Protein AF-Q9ZB89-F1 (afdb_monomer)

Nearest PDB structures (foldseek):
  6gjc-assembly1_C  TM=9.730E-01  e=2.471E-27  Mycobacterium tuberculosis
  4v8l-assembly1_C  TM=8.847E-01  e=3.514E-22  Mycolicibacterium smegmatis
  4v8v-assembly1_A  TM=8.847E-01  e=3.514E-22  Mycobacterium tuberculosis
  8psl-assembly1_G  TM=7.869E-01  e=3.008E-07  Saccharomyces cerevisiae
  8psp-assembly1_G  TM=7.699E-01  e=6.892E-07  Saccharomyces cerevisiae

Radius of gyration: 19.49 Å; Cα contacts (8 Å, |Δi|>4): 266; chains: 1; bounding box: 45×29×61 Å

Sequence (192 aa):
MLAVEALKAGGARDVELFALAQLIGAAGTLVARRREFPSWAIAPMVSVTNADPERIGRLLDEFAQDVRTVLPPVLSIRNGRRAVVITGTPEQLSRFELYCRQISEKEEADRKNKVRGGDVFSPVFEPVQVEVGFHTPRLSDGIDIVAGWAEKAGLDVALARELADAILIRKVDWVDEITRVHRAGARWIRRA

InterPro domains:
  IPR050830 Fungal fatty acid synthase [PTHR10982] (41-186)
  IPR055118 Fatty acid synthase-like, central AT domain [PF22690] (44-127)

Mean predicted aligned error: 5.03 Å

Structure (mmCIF, N/CA/C/O backbone):
data_AF-Q9ZB89-F1
#
_entry.id   AF-Q9ZB89-F1
#
loop_
_atom_site.group_PDB
_atom_site.id
_atom_site.type_symbol
_atom_site.label_atom_id
_atom_site.label_alt_id
_atom_site.label_comp_id
_atom_site.label_asym_id
_atom_site.label_entity_id
_atom_site.label_seq_id
_atom_site.pdbx_PDB_ins_code
_atom_site.Cartn_x
_atom_site.Cartn_y
_atom_site.Cartn_z
_atom_site.occupancy
_atom_site.B_iso_or_equiv
_atom_site.auth_seq_id
_atom_site.auth_comp_id
_atom_site.auth_asym_id
_atom_site.auth_atom_id
_atom_site.pdbx_PDB_model_num
ATOM 1 N N . MET A 1 1 ? -12.163 1.587 2.365 1.00 71.94 1 MET A N 1
ATOM 2 C CA . MET A 1 1 ? -12.870 0.608 3.221 1.00 71.94 1 MET A CA 1
ATOM 3 C C . MET A 1 1 ? -13.503 1.239 4.455 1.00 71.94 1 MET A C 1
ATOM 5 O O . MET A 1 1 ? -14.718 1.193 4.528 1.00 71.94 1 MET A O 1
ATOM 9 N N . LEU A 1 2 ? -12.756 1.907 5.344 1.00 82.94 2 LEU A N 1
ATOM 10 C CA . LEU A 1 2 ? -13.320 2.634 6.504 1.00 82.94 2 LEU A CA 1
ATOM 11 C C . LEU A 1 2 ? -14.494 3.566 6.148 1.00 82.94 2 LEU A C 1
ATOM 13 O O . LEU A 1 2 ? -15.571 3.446 6.714 1.00 82.94 2 LEU A O 1
ATOM 17 N N . ALA A 1 3 ? -14.318 4.439 5.151 1.00 82.00 3 ALA A N 1
ATOM 18 C CA . ALA A 1 3 ? -15.376 5.359 4.717 1.00 82.00 3 ALA A CA 1
ATOM 19 C C . ALA A 1 3 ? -16.619 4.648 4.145 1.00 82.00 3 ALA A C 1
ATOM 21 O O . ALA A 1 3 ? -17.731 5.152 4.265 1.00 82.00 3 ALA A O 1
ATOM 22 N N . VAL A 1 4 ? -16.441 3.469 3.534 1.00 84.25 4 VAL A N 1
ATOM 23 C CA . VAL A 1 4 ? -17.565 2.659 3.038 1.00 84.25 4 VAL A CA 1
ATOM 24 C C . VAL A 1 4 ? -18.351 2.091 4.215 1.00 84.25 4 VAL A C 1
ATOM 26 O O . VAL A 1 4 ? -19.576 2.102 4.179 1.00 84.25 4 VAL A O 1
ATOM 29 N N . GLU A 1 5 ? -17.657 1.636 5.257 1.00 86.56 5 GLU A N 1
ATOM 30 C CA . GLU A 1 5 ? -18.291 1.118 6.468 1.00 86.56 5 GLU A CA 1
ATOM 31 C C . GLU A 1 5 ? -19.033 2.218 7.235 1.00 86.56 5 GLU A C 1
ATOM 33 O O . GLU A 1 5 ? -20.188 2.028 7.606 1.00 86.56 5 GLU A O 1
ATOM 38 N N . ALA A 1 6 ? -18.430 3.404 7.361 1.00 87.56 6 ALA A N 1
ATOM 39 C CA . ALA A 1 6 ? -19.073 4.576 7.960 1.00 87.56 6 ALA A CA 1
ATOM 40 C C . ALA A 1 6 ? -20.362 4.961 7.219 1.00 87.56 6 ALA A C 1
ATOM 42 O O . ALA A 1 6 ? -21.418 5.142 7.828 1.00 87.56 6 ALA A O 1
ATOM 43 N N . LEU A 1 7 ? -20.301 5.007 5.881 1.00 88.81 7 LEU A N 1
ATOM 44 C CA . LEU A 1 7 ? -21.459 5.327 5.051 1.00 88.81 7 LEU A CA 1
ATOM 45 C C . LEU A 1 7 ? -22.566 4.269 5.173 1.00 88.81 7 LEU A C 1
ATOM 47 O O . LEU A 1 7 ? -23.735 4.628 5.290 1.00 88.81 7 LEU A O 1
ATOM 51 N N . LYS A 1 8 ? -22.216 2.975 5.174 1.00 89.06 8 LYS A N 1
ATOM 52 C CA . LYS A 1 8 ? -23.178 1.875 5.371 1.00 89.06 8 LYS A CA 1
ATOM 53 C C . LYS A 1 8 ? -23.836 1.922 6.747 1.00 89.06 8 LYS A C 1
ATOM 55 O O . LYS A 1 8 ? -25.027 1.650 6.852 1.00 89.06 8 LYS A O 1
ATOM 60 N N . ALA A 1 9 ? -23.076 2.282 7.778 1.00 89.75 9 ALA A N 1
ATOM 61 C CA . ALA A 1 9 ? -23.575 2.438 9.139 1.00 89.75 9 ALA A CA 1
ATOM 62 C C . ALA A 1 9 ? -24.423 3.710 9.334 1.00 89.75 9 ALA A C 1
ATOM 64 O O . ALA A 1 9 ? -24.971 3.910 10.417 1.00 89.75 9 ALA A O 1
ATOM 65 N N . GLY A 1 10 ? -24.525 4.584 8.325 1.00 89.44 10 GLY A N 1
ATOM 66 C CA . GLY A 1 10 ? -25.325 5.807 8.397 1.00 89.44 10 GLY A CA 1
ATOM 67 C C . GLY A 1 10 ? -24.871 6.770 9.498 1.00 89.44 10 GLY A C 1
ATOM 68 O O . GLY A 1 10 ? -25.705 7.452 10.086 1.00 89.44 10 GLY A O 1
ATOM 69 N N . GLY A 1 11 ? -23.573 6.788 9.820 1.00 87.38 11 GLY A N 1
ATOM 70 C CA . GLY A 1 11 ? -23.003 7.633 10.873 1.00 87.38 11 GLY A CA 1
ATOM 71 C C . GLY A 1 11 ? -23.064 7.052 12.293 1.00 87.38 11 GLY A C 1
ATOM 72 O O . GLY A 1 11 ? -22.422 7.568 13.205 1.00 87.38 11 GLY A O 1
ATOM 73 N N . ALA A 1 12 ? -23.789 5.948 12.511 1.00 92.12 12 ALA A N 1
ATOM 74 C CA . ALA A 1 12 ? -23.997 5.387 13.851 1.00 92.12 12 ALA A CA 1
ATOM 75 C C . ALA A 1 12 ? -22.716 4.829 14.504 1.00 92.12 12 ALA A C 1
ATOM 77 O O . ALA A 1 12 ? -22.664 4.675 15.723 1.00 92.12 12 ALA A O 1
ATOM 78 N N . ARG A 1 13 ? -21.688 4.521 13.702 1.00 92.75 13 ARG A N 1
ATOM 79 C CA . ARG A 1 13 ? -20.413 3.931 14.151 1.00 92.75 13 ARG A CA 1
ATOM 80 C C . ARG A 1 13 ? -19.206 4.843 13.919 1.00 92.75 13 ARG A C 1
ATOM 82 O O . ARG A 1 13 ? -18.075 4.387 14.046 1.00 92.75 13 ARG A O 1
ATOM 89 N N . ASP A 1 14 ? -19.402 6.119 13.590 1.00 92.81 14 ASP A N 1
ATOM 90 C CA . ASP A 1 14 ? -18.299 6.994 13.160 1.00 92.81 14 ASP A CA 1
ATOM 91 C C . ASP A 1 14 ? -17.213 7.158 14.226 1.00 92.81 14 ASP A C 1
ATOM 93 O O . ASP A 1 14 ? -16.026 7.127 13.909 1.00 92.81 14 ASP A O 1
ATOM 97 N N . VAL A 1 15 ? -17.607 7.264 15.499 1.00 94.69 15 VAL A N 1
ATOM 98 C CA . VAL A 1 15 ? -16.660 7.364 16.621 1.00 94.69 15 VAL A CA 1
ATOM 99 C C . VAL A 1 15 ? -15.825 6.090 16.751 1.00 94.69 15 VAL A C 1
ATOM 101 O O . VAL A 1 15 ? -14.608 6.167 16.910 1.00 94.69 15 VAL A O 1
ATOM 104 N N . GLU A 1 16 ? -16.458 4.921 16.642 1.00 94.44 16 GLU A N 1
ATOM 105 C CA . GLU A 1 16 ? -15.770 3.628 16.688 1.00 94.44 16 GLU A CA 1
ATOM 106 C C . GLU A 1 16 ? -14.811 3.480 15.503 1.00 94.44 16 GLU A C 1
ATOM 108 O O . GLU A 1 16 ? -13.639 3.161 15.689 1.00 94.44 16 GLU A O 1
ATOM 113 N N . LEU A 1 17 ? -15.270 3.777 14.286 1.00 95.88 17 LEU A N 1
ATOM 114 C CA . LEU A 1 17 ? -14.455 3.688 13.075 1.00 95.88 17 LEU A CA 1
ATOM 115 C C . LEU A 1 17 ? -13.285 4.676 13.098 1.00 95.88 17 LEU A C 1
ATOM 117 O O . LEU A 1 17 ? -12.188 4.336 12.653 1.00 95.88 17 LEU A O 1
ATOM 121 N N . PHE A 1 18 ? -13.486 5.874 13.647 1.00 96.19 18 PHE A N 1
ATOM 122 C CA . PHE A 1 18 ? -12.414 6.842 13.853 1.00 96.19 18 PHE A CA 1
ATOM 123 C C . PHE A 1 18 ? -11.388 6.335 14.872 1.00 96.19 18 PHE A C 1
ATOM 125 O O . PHE A 1 18 ? -10.187 6.393 14.607 1.00 96.19 18 PHE A O 1
ATOM 132 N N . ALA A 1 19 ? -11.837 5.779 16.002 1.00 97.44 19 ALA A N 1
ATOM 133 C CA . ALA A 1 19 ? -10.949 5.178 16.993 1.00 97.44 19 ALA A CA 1
ATOM 134 C C . ALA A 1 19 ? -10.148 4.009 16.394 1.00 97.44 19 ALA A C 1
ATOM 136 O O . ALA A 1 19 ? -8.927 3.960 16.543 1.00 97.44 19 ALA A O 1
ATOM 137 N N . LEU A 1 20 ? -10.798 3.119 15.637 1.00 97.75 20 LEU A N 1
ATOM 138 C CA . LEU A 1 20 ? -10.129 2.027 14.928 1.00 97.75 20 LEU A CA 1
ATOM 139 C C . LEU A 1 20 ? -9.106 2.545 13.912 1.00 97.75 20 LEU A C 1
ATOM 141 O O . LEU A 1 20 ? -7.997 2.020 13.849 1.00 97.75 20 LEU A O 1
ATOM 145 N N . ALA A 1 21 ? -9.421 3.602 13.159 1.00 96.75 21 ALA A N 1
ATOM 146 C CA . ALA A 1 21 ? -8.477 4.216 12.228 1.00 96.75 21 ALA A CA 1
ATOM 147 C C . ALA A 1 21 ? -7.215 4.741 12.940 1.00 96.75 21 ALA A C 1
ATOM 149 O O . ALA A 1 21 ? -6.107 4.538 12.442 1.00 96.75 21 ALA A O 1
ATOM 150 N N . GLN A 1 22 ? -7.366 5.354 14.121 1.00 97.56 22 GLN A N 1
ATOM 151 C CA . GLN A 1 22 ? -6.235 5.803 14.943 1.00 97.56 22 GLN A CA 1
ATOM 152 C C . GLN A 1 22 ? -5.372 4.626 15.416 1.00 97.56 22 GLN A C 1
ATOM 154 O O . GLN A 1 22 ? -4.146 4.672 15.292 1.00 97.56 22 GLN A O 1
ATOM 159 N N . LEU A 1 23 ? -5.997 3.545 15.898 1.00 98.00 23 LEU A N 1
ATOM 160 C CA . LEU A 1 23 ? -5.280 2.334 16.313 1.00 98.00 23 LEU A CA 1
ATOM 161 C C . LEU A 1 23 ? -4.517 1.698 15.145 1.00 98.00 23 LEU A C 1
ATOM 163 O O . LEU A 1 23 ? -3.349 1.344 15.298 1.00 98.00 23 LEU A O 1
ATOM 167 N N . ILE A 1 24 ? -5.143 1.595 13.970 1.00 97.50 24 ILE A N 1
ATOM 168 C CA . ILE A 1 24 ? -4.527 1.029 12.762 1.00 97.50 24 ILE A CA 1
ATOM 169 C C . ILE A 1 24 ? -3.335 1.877 12.312 1.00 97.50 24 ILE A C 1
ATOM 171 O O . ILE A 1 24 ? -2.268 1.326 12.043 1.00 97.50 24 ILE A O 1
ATOM 175 N N . GLY A 1 25 ? -3.483 3.205 12.272 1.00 94.44 25 GLY A N 1
ATOM 176 C CA . GLY A 1 25 ? -2.392 4.115 11.919 1.00 94.44 25 GLY A CA 1
ATOM 177 C C . GLY A 1 25 ? -1.205 3.997 12.877 1.00 94.44 25 GLY A C 1
ATOM 178 O O . GLY A 1 25 ? -0.067 3.821 12.441 1.00 94.44 25 GLY A O 1
ATOM 179 N N . ALA A 1 26 ? -1.466 4.007 14.188 1.00 96.06 26 ALA A N 1
ATOM 180 C CA . ALA A 1 26 ? -0.427 3.864 15.204 1.00 96.06 26 ALA A CA 1
ATOM 181 C C . ALA A 1 26 ? 0.276 2.496 15.141 1.00 96.06 26 ALA A C 1
ATOM 183 O O . ALA A 1 26 ? 1.504 2.430 15.240 1.00 96.06 26 ALA A O 1
ATOM 184 N N . ALA A 1 27 ? -0.473 1.408 14.938 1.00 96.12 27 ALA A N 1
ATOM 185 C CA . ALA A 1 27 ? 0.085 0.064 14.810 1.00 96.12 27 ALA A CA 1
ATOM 186 C C . ALA A 1 27 ? 0.930 -0.074 13.537 1.00 96.12 27 ALA A C 1
ATOM 188 O O . ALA A 1 27 ? 2.030 -0.622 13.596 1.00 96.12 27 ALA A O 1
ATOM 189 N N . GLY A 1 28 ? 0.458 0.476 12.413 1.00 93.06 28 GLY A N 1
ATOM 190 C CA . GLY A 1 28 ? 1.199 0.521 11.154 1.00 93.06 28 GLY A CA 1
ATOM 191 C C . GLY A 1 28 ? 2.554 1.209 11.320 1.00 93.06 28 GLY A C 1
ATOM 192 O O . GLY A 1 28 ? 3.585 0.608 11.022 1.00 93.06 28 GLY A O 1
ATOM 193 N N . THR A 1 29 ? 2.574 2.414 11.896 1.00 92.19 29 THR A N 1
ATOM 194 C CA . THR A 1 29 ? 3.818 3.152 12.176 1.00 92.19 29 THR A CA 1
ATOM 195 C C . THR A 1 29 ? 4.736 2.401 13.141 1.00 92.19 29 THR A C 1
ATOM 197 O O . THR A 1 29 ? 5.949 2.349 12.931 1.00 92.19 29 THR A O 1
ATOM 200 N N . LEU A 1 30 ? 4.181 1.794 14.195 1.00 92.94 30 LEU A N 1
ATOM 201 C CA . LEU A 1 30 ? 4.951 1.018 15.167 1.00 92.94 30 LEU A CA 1
ATOM 202 C C . LEU A 1 30 ? 5.640 -0.188 14.515 1.00 92.94 30 LEU A C 1
ATOM 204 O O . LEU A 1 30 ? 6.825 -0.419 14.754 1.00 92.94 30 LEU A O 1
ATOM 208 N N . VAL A 1 31 ? 4.913 -0.958 13.703 1.00 92.00 31 VAL A N 1
ATOM 209 C CA . VAL A 1 31 ? 5.447 -2.151 13.029 1.00 92.00 31 VAL A CA 1
ATOM 210 C C . VAL A 1 31 ? 6.442 -1.764 11.940 1.00 92.00 31 VAL A C 1
ATOM 212 O O . VAL A 1 31 ? 7.512 -2.369 11.871 1.00 92.00 31 VAL A O 1
ATOM 215 N N . ALA A 1 32 ? 6.146 -0.726 11.153 1.00 88.19 32 ALA A N 1
ATOM 216 C CA . ALA A 1 32 ? 7.058 -0.211 10.136 1.00 88.19 32 ALA A CA 1
ATOM 217 C C . ALA A 1 32 ? 8.404 0.191 10.751 1.00 88.19 32 ALA A C 1
ATOM 219 O O . ALA A 1 32 ? 9.439 -0.318 10.337 1.00 88.19 32 ALA A O 1
ATOM 220 N N . ARG A 1 33 ? 8.408 0.977 11.838 1.00 85.44 33 ARG A N 1
ATOM 221 C CA . ARG A 1 33 ? 9.649 1.371 12.536 1.00 85.44 33 ARG A CA 1
ATOM 222 C C . ARG A 1 33 ? 10.446 0.201 13.115 1.00 85.44 33 ARG A C 1
ATOM 224 O O . ARG A 1 33 ? 11.652 0.323 13.291 1.00 85.44 33 ARG A O 1
ATOM 231 N N . ARG A 1 34 ? 9.796 -0.918 13.451 1.00 84.81 34 ARG A N 1
ATOM 232 C CA . ARG A 1 34 ? 10.482 -2.130 13.937 1.00 84.81 34 ARG A CA 1
ATOM 233 C C . ARG A 1 34 ? 11.142 -2.927 12.813 1.00 84.81 34 ARG A C 1
ATOM 235 O O . ARG A 1 34 ? 12.063 -3.688 13.091 1.00 84.81 34 ARG A O 1
ATOM 242 N N . ARG A 1 35 ? 10.638 -2.807 11.581 1.00 75.31 35 ARG A N 1
ATOM 243 C CA . ARG A 1 35 ? 11.043 -3.629 10.428 1.00 75.31 35 ARG A CA 1
ATOM 244 C C . ARG A 1 35 ? 11.839 -2.860 9.374 1.00 75.31 35 ARG A C 1
ATOM 246 O O . ARG A 1 35 ? 12.530 -3.484 8.575 1.00 75.31 35 ARG A O 1
ATOM 253 N N . GLU A 1 36 ? 11.765 -1.536 9.370 1.00 63.91 36 GLU A N 1
ATOM 254 C CA . GLU A 1 36 ? 12.443 -0.664 8.415 1.00 63.91 36 GLU A CA 1
ATOM 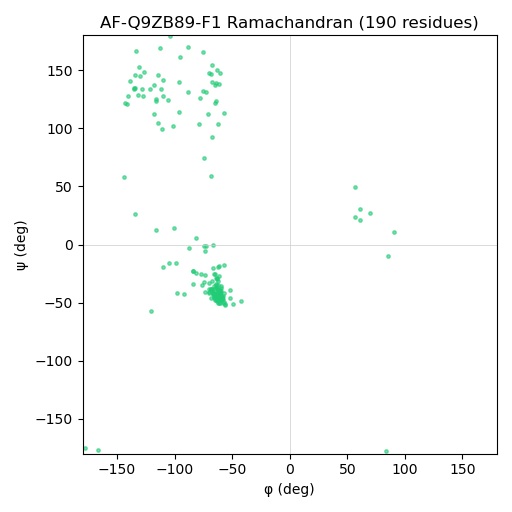255 C C . GLU A 1 36 ? 13.533 0.145 9.126 1.00 63.91 36 GLU A C 1
ATOM 257 O O . GLU A 1 36 ? 13.321 0.706 10.202 1.00 63.91 36 GLU A O 1
ATOM 262 N N . PHE A 1 37 ? 14.726 0.198 8.529 1.00 53.84 37 PHE A N 1
ATOM 263 C CA . PHE A 1 37 ? 15.788 1.083 9.001 1.00 53.84 37 PHE A CA 1
ATOM 264 C C . PHE A 1 37 ? 15.341 2.543 8.834 1.00 53.84 37 PHE A C 1
ATOM 266 O O . PHE A 1 37 ? 14.775 2.875 7.790 1.00 53.84 37 PHE A O 1
ATOM 273 N N . PRO A 1 38 ? 15.614 3.433 9.805 1.00 50.56 38 PRO A N 1
ATOM 274 C CA . PRO A 1 38 ? 15.260 4.840 9.695 1.00 50.56 38 PRO A CA 1
ATOM 275 C C . PRO A 1 38 ? 16.095 5.492 8.587 1.00 50.56 38 PRO A C 1
ATOM 277 O O . PRO A 1 38 ? 17.211 5.950 8.815 1.00 50.56 38 PRO A O 1
ATOM 280 N N . SER A 1 39 ? 15.555 5.527 7.373 1.00 52.34 39 SER A N 1
ATOM 281 C CA . SER A 1 39 ? 16.057 6.359 6.287 1.00 52.34 39 SER A CA 1
ATOM 282 C C . SER A 1 39 ? 14.991 7.395 5.972 1.00 52.34 39 SER A C 1
ATOM 284 O O . SER A 1 39 ? 13.975 7.108 5.352 1.00 52.34 39 SER A O 1
ATOM 286 N N . TRP A 1 40 ? 15.240 8.620 6.413 1.00 52.84 40 TRP A N 1
ATOM 287 C CA . TRP A 1 40 ? 14.437 9.814 6.138 1.00 52.84 40 TRP A CA 1
ATOM 288 C C . TRP A 1 40 ? 14.475 10.241 4.657 1.00 52.84 40 TRP A C 1
ATOM 290 O O . TRP A 1 40 ? 13.858 11.238 4.298 1.00 52.84 40 TRP A O 1
ATOM 300 N N . ALA A 1 41 ? 15.211 9.524 3.799 1.00 56.91 41 ALA A N 1
ATOM 301 C CA . ALA A 1 41 ? 15.537 9.973 2.448 1.00 56.91 41 ALA A CA 1
ATOM 302 C C . ALA A 1 41 ? 14.755 9.274 1.322 1.00 56.91 41 ALA A C 1
ATOM 304 O O . ALA A 1 41 ? 14.770 9.770 0.199 1.00 56.91 41 ALA A O 1
ATOM 305 N N . ILE A 1 42 ? 14.103 8.130 1.563 1.00 67.56 42 ILE A N 1
ATOM 306 C CA . ILE A 1 42 ? 13.477 7.344 0.485 1.00 67.56 42 ILE A CA 1
ATOM 307 C C . ILE A 1 42 ? 12.133 6.781 0.954 1.00 67.56 42 ILE A C 1
ATOM 309 O O . ILE A 1 42 ? 12.056 6.124 1.990 1.00 67.56 42 ILE A O 1
ATOM 313 N N . ALA A 1 43 ? 11.085 7.029 0.168 1.00 84.12 43 ALA A N 1
ATOM 314 C CA . ALA A 1 43 ? 9.727 6.591 0.464 1.00 84.12 43 ALA A CA 1
ATOM 315 C C . ALA A 1 43 ? 9.584 5.053 0.400 1.00 84.12 43 ALA A C 1
ATOM 317 O O . ALA A 1 43 ? 10.092 4.434 -0.538 1.00 84.12 43 ALA A O 1
ATOM 318 N N . PRO A 1 44 ? 8.833 4.427 1.327 1.00 90.88 44 PRO A N 1
ATOM 319 C CA . PRO A 1 44 ? 8.576 2.981 1.330 1.00 90.88 44 PRO A CA 1
ATOM 320 C C . PRO A 1 44 ? 7.574 2.539 0.245 1.00 90.88 44 PRO A C 1
ATOM 322 O O . PRO A 1 44 ? 7.256 1.353 0.122 1.00 90.88 44 PRO A O 1
ATOM 325 N N . MET A 1 45 ? 7.052 3.488 -0.541 1.00 94.94 45 MET A N 1
ATOM 326 C CA . MET A 1 45 ? 6.143 3.250 -1.659 1.00 94.94 45 MET A CA 1
ATOM 327 C C . MET A 1 45 ? 6.580 4.059 -2.879 1.00 94.94 45 MET A C 1
ATOM 329 O O . MET A 1 45 ? 6.861 5.255 -2.779 1.00 94.94 45 MET A O 1
ATOM 333 N N . VAL A 1 46 ? 6.588 3.408 -4.041 1.00 96.62 46 VAL A N 1
ATOM 334 C CA . VAL A 1 46 ? 6.935 4.020 -5.328 1.00 96.62 46 VAL A CA 1
ATOM 335 C C . VAL A 1 46 ? 5.824 3.745 -6.335 1.00 96.62 46 VAL A C 1
ATOM 337 O O . VAL A 1 46 ? 5.401 2.604 -6.526 1.00 96.62 46 VAL A O 1
ATOM 340 N N . SER A 1 47 ? 5.336 4.806 -6.970 1.00 97.81 47 SER A N 1
ATOM 341 C CA . SER A 1 47 ? 4.434 4.745 -8.115 1.00 97.81 47 SER A CA 1
ATOM 342 C C . SER A 1 47 ? 5.226 4.345 -9.354 1.00 97.81 47 SER A C 1
ATOM 344 O O . SER A 1 47 ? 6.275 4.919 -9.630 1.00 97.81 47 SER A O 1
ATOM 346 N N . VAL A 1 48 ? 4.717 3.371 -10.104 1.00 98.38 48 VAL A N 1
ATOM 347 C CA . VAL A 1 48 ? 5.268 2.925 -11.384 1.00 98.38 48 VAL A CA 1
ATOM 348 C C . VAL A 1 48 ? 4.221 3.170 -12.458 1.00 98.38 48 VAL A C 1
ATOM 350 O O . VAL A 1 48 ? 3.164 2.531 -12.473 1.00 98.38 48 VAL A O 1
ATOM 353 N N . THR A 1 49 ? 4.504 4.099 -13.364 1.00 98.38 49 THR A N 1
ATOM 354 C CA . THR A 1 49 ? 3.615 4.446 -14.478 1.00 98.38 49 THR A CA 1
ATOM 355 C C . THR A 1 49 ? 4.222 4.045 -15.820 1.00 98.38 49 THR A C 1
ATOM 357 O O . THR A 1 49 ? 5.376 3.630 -15.904 1.00 98.38 49 THR A O 1
ATOM 360 N N . ASN A 1 50 ? 3.419 4.109 -16.885 1.00 97.25 50 ASN A N 1
ATOM 361 C CA . ASN A 1 50 ? 3.792 3.702 -18.242 1.00 97.25 50 ASN A CA 1
ATOM 362 C C . ASN A 1 50 ? 4.174 2.211 -18.396 1.00 97.25 50 ASN A C 1
ATOM 364 O O . ASN A 1 50 ? 4.766 1.815 -19.399 1.00 97.25 50 ASN A O 1
ATOM 368 N N . ALA A 1 51 ? 3.757 1.343 -17.475 1.00 96.50 51 ALA A N 1
ATOM 369 C CA . ALA A 1 51 ? 4.061 -0.087 -17.523 1.00 96.50 51 ALA A CA 1
ATOM 370 C C . ALA A 1 51 ? 2.820 -0.954 -17.333 1.00 96.50 51 ALA A C 1
ATOM 372 O O . ALA A 1 51 ? 1.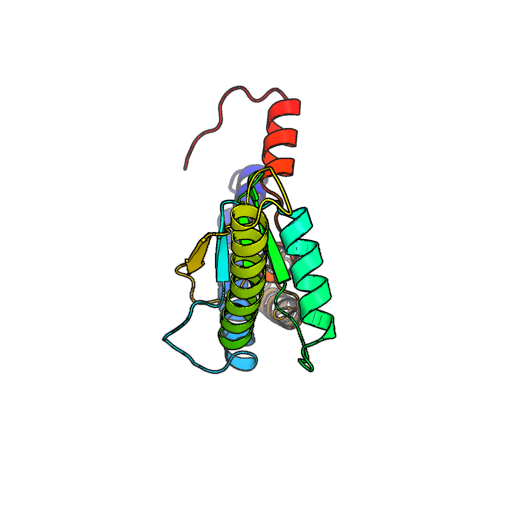921 -0.603 -16.575 1.00 96.50 51 ALA A O 1
ATOM 373 N N . ASP A 1 52 ? 2.786 -2.095 -18.018 1.00 95.94 52 ASP A N 1
ATOM 374 C CA . ASP A 1 52 ? 1.764 -3.121 -17.816 1.00 95.94 52 ASP A CA 1
ATOM 375 C C . ASP A 1 52 ? 1.885 -3.728 -16.396 1.00 95.94 52 ASP A C 1
ATOM 377 O O . ASP A 1 52 ? 2.953 -4.258 -16.066 1.00 95.94 52 ASP A O 1
ATOM 381 N N . PRO A 1 53 ? 0.826 -3.673 -15.559 1.00 96.56 53 PRO A N 1
ATOM 382 C CA . PRO A 1 53 ? 0.810 -4.253 -14.219 1.00 96.56 53 PRO A CA 1
ATOM 383 C C . PRO A 1 53 ? 1.235 -5.722 -14.168 1.00 96.56 53 PRO A C 1
ATOM 385 O O . PRO A 1 53 ? 1.951 -6.110 -13.247 1.00 96.56 53 PRO A O 1
ATOM 388 N N . GLU A 1 54 ? 0.835 -6.537 -15.149 1.00 96.19 54 GLU A N 1
ATOM 389 C CA . GLU A 1 54 ? 1.203 -7.957 -15.167 1.00 96.19 54 GLU A CA 1
ATOM 390 C C . GLU A 1 54 ? 2.697 -8.138 -15.420 1.00 96.19 54 GLU A C 1
ATOM 392 O O . GLU A 1 54 ? 3.346 -8.985 -14.806 1.00 96.19 54 GLU A O 1
ATOM 397 N N . ARG A 1 55 ? 3.266 -7.307 -16.299 1.00 97.31 55 ARG A N 1
ATOM 398 C CA . ARG A 1 55 ? 4.705 -7.292 -16.550 1.00 97.31 55 ARG A CA 1
ATOM 399 C C . ARG A 1 55 ? 5.481 -6.857 -15.309 1.00 97.31 55 ARG A C 1
ATOM 401 O O . ARG A 1 55 ? 6.479 -7.492 -14.996 1.00 97.31 55 ARG A O 1
ATOM 408 N N . ILE A 1 56 ? 5.022 -5.827 -14.592 1.00 98.06 56 ILE A N 1
ATOM 409 C CA . ILE A 1 56 ? 5.640 -5.419 -13.319 1.00 98.06 56 ILE A CA 1
ATOM 410 C C . ILE A 1 56 ? 5.568 -6.550 -12.288 1.00 98.06 56 ILE A C 1
ATOM 412 O O . ILE A 1 56 ? 6.567 -6.815 -11.629 1.00 98.06 56 ILE A O 1
ATOM 416 N N . GLY A 1 57 ? 4.430 -7.245 -12.183 1.00 96.94 57 GLY A N 1
ATOM 417 C CA . GLY A 1 57 ? 4.283 -8.416 -11.315 1.00 96.94 57 GLY A CA 1
ATOM 418 C C . GLY A 1 57 ? 5.314 -9.505 -11.617 1.00 96.94 57 GLY A C 1
ATOM 419 O O . GLY A 1 57 ? 6.046 -9.906 -10.720 1.00 96.94 57 GLY A O 1
ATOM 420 N N . ARG A 1 58 ? 5.449 -9.904 -12.889 1.00 96.88 58 ARG A N 1
ATOM 421 C CA . ARG A 1 58 ? 6.452 -10.901 -13.308 1.00 96.88 58 ARG A CA 1
ATOM 422 C C . ARG A 1 58 ? 7.883 -10.471 -12.986 1.00 96.88 58 ARG A C 1
ATOM 424 O O . ARG A 1 58 ? 8.643 -11.261 -12.446 1.00 96.88 58 ARG A O 1
ATOM 431 N N . LEU A 1 59 ? 8.235 -9.215 -13.264 1.00 96.50 59 LEU A N 1
ATOM 432 C CA . LEU A 1 59 ? 9.570 -8.689 -12.962 1.00 96.50 59 LEU A CA 1
ATOM 433 C C . LEU A 1 59 ? 9.856 -8.653 -11.455 1.00 96.50 59 LEU A C 1
ATOM 435 O O . LEU A 1 59 ? 10.996 -8.861 -11.054 1.00 96.50 59 LEU A O 1
ATOM 439 N N . LEU A 1 60 ? 8.849 -8.388 -10.616 1.00 95.88 60 LEU A N 1
ATOM 440 C CA . LEU A 1 60 ? 8.993 -8.469 -9.159 1.00 95.88 60 LEU A CA 1
ATOM 441 C C . LEU A 1 60 ? 9.231 -9.909 -8.698 1.00 95.88 60 LEU A C 1
ATOM 443 O O . LEU A 1 60 ? 10.070 -10.121 -7.826 1.00 95.88 60 LEU A O 1
ATOM 447 N N . ASP A 1 61 ? 8.526 -10.878 -9.285 1.00 94.00 61 ASP A N 1
ATOM 448 C CA . ASP A 1 61 ? 8.707 -12.298 -8.975 1.00 94.00 61 ASP A CA 1
ATOM 449 C C . ASP A 1 61 ? 10.099 -12.792 -9.405 1.00 94.00 61 ASP A C 1
ATOM 451 O O . ASP A 1 61 ? 10.767 -13.478 -8.635 1.00 94.00 61 ASP A O 1
ATOM 455 N N . GLU A 1 62 ? 10.576 -12.393 -10.590 1.00 93.56 62 GLU A N 1
ATOM 456 C CA . GLU A 1 62 ? 11.943 -12.663 -11.064 1.00 93.56 62 GLU A CA 1
ATOM 457 C C . GLU A 1 62 ? 12.985 -12.027 -10.131 1.00 93.56 62 GLU A C 1
ATOM 459 O O . GLU A 1 62 ? 13.878 -12.704 -9.621 1.00 93.56 62 GLU A O 1
ATOM 464 N N . PHE A 1 63 ? 12.823 -10.741 -9.814 1.00 92.12 63 PHE A N 1
ATOM 465 C CA . PHE A 1 63 ? 13.704 -10.025 -8.893 1.00 92.12 63 PHE A CA 1
ATOM 466 C C . PHE A 1 63 ? 13.732 -10.661 -7.493 1.00 92.12 63 PHE A C 1
ATOM 468 O O . PHE A 1 63 ? 14.776 -10.701 -6.843 1.00 92.12 63 PHE A O 1
ATOM 475 N N . ALA A 1 64 ? 12.605 -11.195 -7.017 1.00 89.94 64 ALA A N 1
ATOM 476 C CA . ALA A 1 64 ? 12.524 -11.873 -5.729 1.00 89.94 64 ALA A CA 1
ATOM 477 C C . ALA A 1 64 ? 13.340 -13.175 -5.667 1.00 89.94 64 ALA A C 1
ATOM 479 O O . ALA A 1 64 ? 13.744 -13.569 -4.573 1.00 89.94 64 ALA A O 1
ATOM 480 N N . GLN A 1 65 ? 13.596 -13.836 -6.801 1.00 87.25 65 GLN A N 1
ATOM 481 C CA . GLN A 1 65 ? 14.405 -15.060 -6.854 1.00 87.25 65 GLN A CA 1
ATOM 482 C C . GLN A 1 65 ? 15.906 -14.772 -6.726 1.00 87.25 65 GLN A C 1
ATOM 484 O O . GLN A 1 65 ? 16.631 -15.541 -6.093 1.00 87.25 65 GLN A O 1
ATOM 489 N N . ASP A 1 66 ? 16.364 -13.649 -7.278 1.00 75.38 66 ASP A N 1
ATOM 490 C CA . ASP A 1 66 ? 17.782 -13.272 -7.293 1.00 75.38 66 ASP A CA 1
ATOM 491 C C . ASP A 1 66 ? 18.249 -12.635 -5.978 1.00 75.38 66 ASP A C 1
ATOM 493 O O . ASP A 1 66 ? 19.432 -12.665 -5.619 1.00 75.38 66 ASP A O 1
ATOM 497 N N . VAL A 1 67 ? 17.322 -12.045 -5.227 1.00 65.25 67 VAL A N 1
ATOM 498 C CA . VAL A 1 67 ? 17.647 -11.299 -4.019 1.00 65.25 67 VAL A CA 1
ATOM 499 C C . VAL A 1 67 ? 17.482 -12.194 -2.789 1.00 65.25 67 VAL A C 1
ATOM 501 O O . VAL A 1 67 ? 16.371 -12.541 -2.398 1.00 65.25 67 VAL A O 1
ATOM 504 N N . ARG A 1 68 ? 18.593 -12.496 -2.096 1.00 65.88 68 ARG A N 1
ATOM 505 C CA . ARG A 1 68 ? 18.606 -13.139 -0.762 1.00 65.88 68 ARG A CA 1
ATOM 506 C C . ARG A 1 68 ? 18.042 -12.208 0.326 1.00 65.88 68 ARG A C 1
ATOM 508 O O . ARG A 1 68 ? 18.740 -11.851 1.271 1.00 65.88 68 ARG A O 1
ATOM 515 N N . THR A 1 69 ? 16.799 -11.763 0.187 1.00 62.31 69 THR A N 1
ATOM 516 C CA . THR A 1 69 ? 16.111 -10.932 1.181 1.00 62.31 69 THR A CA 1
ATOM 517 C C . THR A 1 69 ? 14.938 -11.672 1.790 1.00 62.31 69 THR A C 1
ATOM 519 O O . THR A 1 69 ? 14.255 -12.428 1.111 1.00 62.31 69 THR A O 1
ATOM 522 N N . VAL A 1 70 ? 14.693 -11.415 3.076 1.00 67.69 70 VAL A N 1
ATOM 523 C CA . VAL A 1 70 ? 13.631 -12.066 3.860 1.00 67.69 70 VAL A CA 1
ATOM 524 C C . VAL A 1 70 ? 12.236 -11.767 3.292 1.00 67.69 70 VAL A C 1
ATOM 526 O O . VAL A 1 70 ? 11.371 -12.634 3.312 1.00 67.69 70 VAL A O 1
ATOM 529 N N . LEU A 1 71 ? 12.015 -10.562 2.756 1.00 77.94 71 LEU A N 1
ATOM 530 C CA . LEU A 1 71 ? 10.776 -10.179 2.075 1.00 77.94 71 LEU A CA 1
ATOM 531 C C . LEU A 1 71 ? 11.128 -9.304 0.863 1.00 77.94 71 LEU A C 1
ATOM 533 O O . LEU A 1 71 ? 11.741 -8.266 1.086 1.00 77.94 71 LEU A O 1
ATOM 537 N N . PRO A 1 72 ? 10.770 -9.657 -0.384 1.00 87.31 72 PRO A N 1
ATOM 538 C CA . PRO A 1 72 ? 10.972 -8.820 -1.576 1.00 87.31 72 PRO A CA 1
ATOM 539 C C . PRO A 1 72 ? 9.951 -7.665 -1.646 1.00 87.31 72 PRO A C 1
ATOM 541 O O . PRO A 1 72 ? 8.977 -7.659 -0.876 1.00 87.31 72 PRO A O 1
ATOM 544 N N . PRO A 1 73 ? 10.162 -6.640 -2.494 1.00 92.88 73 PRO A N 1
ATOM 545 C CA . PRO A 1 73 ? 9.138 -5.631 -2.756 1.00 92.88 73 PRO A CA 1
ATOM 546 C C . PRO A 1 73 ? 7.908 -6.282 -3.404 1.00 92.88 73 PRO A C 1
ATOM 548 O O . PRO A 1 73 ? 8.021 -7.287 -4.101 1.00 92.88 73 PRO A O 1
ATOM 551 N N . VAL A 1 74 ? 6.725 -5.724 -3.158 1.00 95.06 74 VAL A N 1
ATOM 552 C CA . VAL A 1 74 ? 5.452 -6.277 -3.643 1.00 95.06 74 VAL A CA 1
ATOM 553 C C . VAL A 1 74 ? 4.651 -5.231 -4.403 1.00 95.06 74 VAL A C 1
ATOM 555 O O . VAL A 1 74 ? 4.678 -4.052 -4.062 1.00 95.06 74 VAL A O 1
ATOM 558 N N . LEU A 1 75 ? 3.880 -5.670 -5.400 1.00 97.44 75 LEU A N 1
ATOM 559 C CA . LEU A 1 75 ? 2.841 -4.849 -6.022 1.00 97.44 75 LEU A CA 1
ATOM 560 C C . LEU A 1 75 ? 1.685 -4.695 -5.029 1.00 97.44 75 LEU A C 1
ATOM 562 O O . LEU A 1 75 ? 1.015 -5.683 -4.716 1.00 97.44 75 LEU A O 1
ATOM 566 N N . SER A 1 76 ? 1.481 -3.478 -4.531 1.00 96.50 76 SER A N 1
ATOM 567 C CA . SER A 1 76 ? 0.526 -3.155 -3.467 1.00 96.50 76 SER A CA 1
ATOM 568 C C . SER A 1 76 ? -0.795 -2.608 -3.997 1.00 96.50 76 SER A C 1
ATOM 570 O O . SER A 1 76 ? -1.862 -3.001 -3.523 1.00 96.50 76 SER A O 1
ATOM 572 N N . ILE A 1 77 ? -0.742 -1.726 -4.998 1.00 97.44 77 ILE A N 1
ATOM 573 C CA . ILE A 1 77 ? -1.930 -1.059 -5.543 1.00 97.44 77 ILE A CA 1
ATOM 574 C C . ILE A 1 77 ? -1.890 -1.074 -7.068 1.00 97.44 77 ILE A C 1
ATOM 576 O O . ILE A 1 77 ? -0.884 -0.710 -7.672 1.00 97.44 77 ILE A O 1
ATOM 580 N N . ARG A 1 78 ? -3.006 -1.416 -7.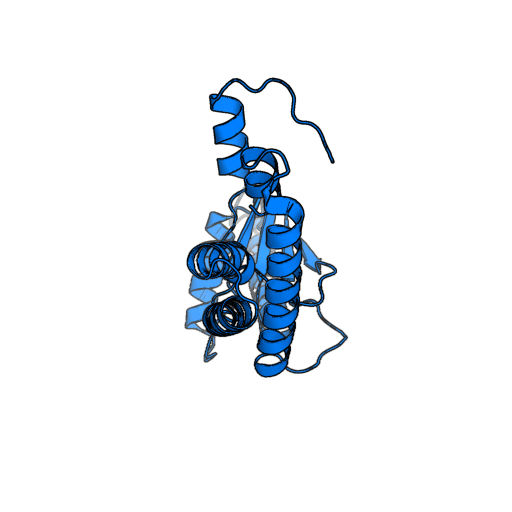713 1.00 97.31 78 ARG A N 1
ATOM 581 C CA . ARG A 1 78 ? -3.231 -1.177 -9.141 1.00 97.31 78 ARG A CA 1
ATOM 582 C C . ARG A 1 78 ? -4.135 0.042 -9.307 1.00 97.31 78 ARG A C 1
ATOM 584 O O . ARG A 1 78 ? -5.346 -0.049 -9.129 1.00 97.31 78 ARG A O 1
ATOM 591 N N . ASN A 1 79 ? -3.537 1.183 -9.648 1.00 93.75 79 ASN A N 1
ATOM 592 C CA . ASN A 1 79 ? -4.242 2.460 -9.826 1.00 93.75 79 ASN A CA 1
ATOM 593 C C . ASN A 1 79 ? -4.858 2.614 -11.221 1.00 93.75 79 ASN A C 1
ATOM 595 O O . ASN A 1 79 ? -5.780 3.401 -11.417 1.00 93.75 79 ASN A O 1
ATOM 599 N N . GLY A 1 80 ? -4.347 1.885 -12.211 1.00 93.88 80 GLY A N 1
ATOM 600 C CA . GLY A 1 80 ? -4.815 1.987 -13.583 1.00 93.88 80 GLY A CA 1
ATOM 601 C C . GLY A 1 80 ? -4.316 0.849 -14.460 1.00 93.88 80 GLY A C 1
ATOM 602 O O . GLY A 1 80 ? -3.601 -0.051 -14.024 1.00 93.88 80 GLY A O 1
ATOM 603 N N . ARG A 1 81 ? -4.662 0.918 -15.748 1.00 94.38 81 ARG A N 1
ATOM 604 C CA . ARG A 1 81 ? -4.207 -0.065 -16.746 1.00 94.38 81 ARG A CA 1
ATOM 605 C C . ARG A 1 81 ? -2.697 -0.047 -16.973 1.00 94.38 81 ARG A C 1
ATOM 607 O O . ARG A 1 81 ? -2.166 -1.048 -17.425 1.00 94.38 81 ARG A O 1
ATOM 614 N N . ARG A 1 82 ? -2.036 1.085 -16.706 1.00 96.56 82 ARG A N 1
ATOM 615 C CA . ARG A 1 82 ? -0.580 1.262 -16.844 1.00 96.56 82 ARG A CA 1
ATOM 616 C C . ARG A 1 82 ? 0.057 1.980 -15.648 1.00 96.56 82 ARG A C 1
ATOM 618 O O . ARG A 1 82 ? 1.035 2.706 -15.813 1.00 96.56 82 ARG A O 1
ATOM 625 N N . ALA A 1 83 ? -0.569 1.869 -14.478 1.00 97.31 83 ALA A N 1
ATOM 626 C CA . ALA A 1 83 ? -0.138 2.554 -13.265 1.00 97.31 83 ALA A CA 1
ATOM 627 C C . ALA A 1 83 ? -0.352 1.653 -12.048 1.00 97.31 83 ALA A C 1
ATOM 629 O O . ALA A 1 83 ? -1.481 1.238 -11.765 1.00 97.31 83 ALA A O 1
ATOM 630 N N . VAL A 1 84 ? 0.727 1.373 -11.326 1.00 98.44 84 VAL A N 1
ATOM 631 C CA . VAL A 1 84 ? 0.725 0.586 -10.091 1.00 98.44 84 VAL A CA 1
ATOM 632 C C . VAL A 1 84 ? 1.561 1.272 -9.020 1.00 98.44 84 VAL A C 1
ATOM 634 O O . VAL A 1 84 ? 2.318 2.190 -9.309 1.00 98.44 84 VAL A O 1
ATOM 637 N N . VAL A 1 85 ? 1.427 0.821 -7.781 1.00 98.25 85 VAL A N 1
ATOM 638 C CA . VAL A 1 85 ? 2.319 1.173 -6.681 1.00 98.25 85 VAL A CA 1
ATOM 639 C C . VAL A 1 85 ? 2.981 -0.103 -6.192 1.00 98.25 85 VAL A C 1
ATOM 641 O O . VAL A 1 85 ? 2.333 -1.150 -6.082 1.00 98.25 85 VAL A O 1
ATOM 644 N N . ILE A 1 86 ? 4.276 -0.008 -5.927 1.00 97.56 86 ILE A N 1
ATOM 645 C CA . ILE A 1 86 ? 5.059 -1.054 -5.285 1.00 97.56 86 ILE A CA 1
ATOM 646 C C . ILE A 1 86 ? 5.455 -0.597 -3.880 1.00 97.56 86 ILE A C 1
ATOM 648 O O . ILE A 1 86 ? 5.767 0.574 -3.664 1.00 97.56 86 ILE A O 1
ATOM 652 N N . THR A 1 87 ? 5.430 -1.528 -2.931 1.00 95.56 87 THR A N 1
ATOM 653 C CA . THR A 1 87 ? 5.775 -1.297 -1.523 1.00 95.56 87 THR A CA 1
ATOM 654 C C . THR A 1 87 ? 6.922 -2.221 -1.127 1.00 95.56 87 THR A C 1
ATOM 656 O O . THR A 1 87 ? 6.888 -3.423 -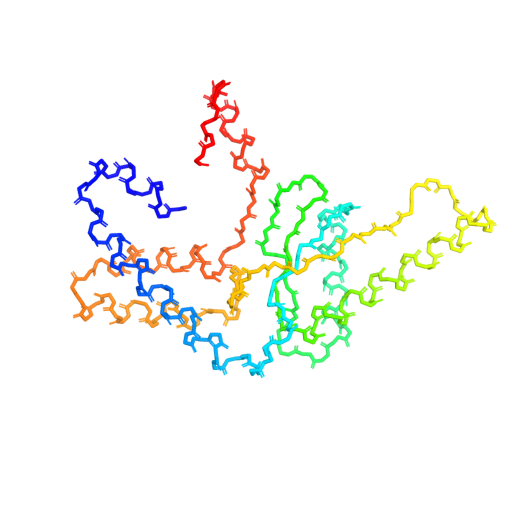1.401 1.00 95.56 87 THR A O 1
ATOM 659 N N . GLY A 1 88 ? 7.930 -1.693 -0.443 1.00 92.44 88 GLY A N 1
ATOM 660 C CA . GLY A 1 88 ? 9.090 -2.459 0.002 1.00 92.44 88 GLY A CA 1
ATOM 661 C C . GLY A 1 88 ? 10.048 -1.595 0.806 1.00 92.44 88 GLY A C 1
ATOM 662 O O . GLY A 1 88 ? 9.757 -0.434 1.076 1.00 92.44 88 GLY A O 1
ATOM 663 N N . THR A 1 89 ? 11.203 -2.145 1.184 1.00 88.31 89 THR A N 1
ATOM 664 C CA . THR A 1 89 ? 12.220 -1.295 1.809 1.00 88.31 89 THR A CA 1
ATOM 665 C C . THR A 1 89 ? 12.803 -0.339 0.765 1.00 88.31 89 THR A C 1
ATOM 667 O O . THR A 1 89 ? 12.949 -0.728 -0.399 1.00 88.31 89 THR A O 1
ATOM 670 N N . PRO A 1 90 ? 13.206 0.879 1.162 1.00 88.44 90 PRO A N 1
ATOM 671 C CA . PRO A 1 90 ? 13.906 1.818 0.293 1.00 88.44 90 PRO A CA 1
ATOM 672 C C . PRO A 1 90 ? 14.998 1.217 -0.593 1.00 88.44 90 PRO A C 1
ATOM 674 O O . PRO A 1 90 ? 15.032 1.445 -1.798 1.00 88.44 90 PRO A O 1
ATOM 677 N N . GLU A 1 91 ? 15.878 0.407 -0.002 1.00 87.06 91 GLU A N 1
ATOM 678 C CA . GLU A 1 91 ? 16.981 -0.229 -0.721 1.00 87.06 91 GLU A CA 1
ATOM 679 C C . GLU A 1 91 ? 16.468 -1.170 -1.819 1.00 87.06 91 GLU A C 1
ATOM 681 O O . GLU A 1 91 ? 16.962 -1.155 -2.945 1.00 87.06 91 GLU A O 1
ATOM 686 N N . GLN A 1 92 ? 15.454 -1.979 -1.509 1.00 89.62 92 GLN A N 1
ATOM 687 C CA . GLN A 1 92 ? 14.884 -2.929 -2.458 1.00 89.62 92 GLN A CA 1
ATOM 688 C C . GLN A 1 92 ? 14.165 -2.234 -3.608 1.00 89.62 92 GLN A C 1
ATOM 690 O O . GLN A 1 92 ? 14.278 -2.685 -4.745 1.00 89.62 92 GLN A O 1
ATOM 695 N N . LEU A 1 93 ? 13.456 -1.140 -3.324 1.00 92.81 93 LEU A N 1
ATOM 696 C CA . LEU A 1 93 ? 12.782 -0.342 -4.345 1.00 92.81 93 LEU A CA 1
ATOM 697 C C . LEU A 1 93 ? 13.797 0.282 -5.309 1.00 92.81 93 LEU A C 1
ATOM 699 O O . LEU A 1 93 ? 13.647 0.128 -6.519 1.00 92.81 93 LEU A O 1
ATOM 703 N N . SER A 1 94 ? 14.885 0.864 -4.795 1.00 91.75 94 SER A N 1
ATOM 704 C CA . SER A 1 94 ? 15.973 1.399 -5.627 1.00 91.75 94 SER A CA 1
ATOM 705 C C . SER A 1 94 ? 16.664 0.318 -6.467 1.00 91.75 94 SER A C 1
ATOM 707 O O . SER A 1 94 ? 16.998 0.540 -7.631 1.00 91.75 94 SER A O 1
ATOM 709 N N . ARG A 1 95 ? 16.876 -0.880 -5.904 1.00 92.19 95 ARG A N 1
ATOM 710 C CA . ARG A 1 95 ? 17.469 -2.013 -6.638 1.00 92.19 95 ARG A CA 1
ATOM 711 C C . ARG A 1 95 ? 16.532 -2.541 -7.725 1.00 92.19 95 ARG A C 1
ATOM 713 O O . ARG A 1 95 ? 17.001 -2.859 -8.815 1.00 92.19 95 ARG A O 1
ATOM 720 N N . PHE A 1 96 ? 15.230 -2.590 -7.456 1.00 94.88 96 PHE A N 1
ATOM 721 C CA . PHE A 1 96 ? 14.227 -2.973 -8.445 1.00 94.88 96 PHE A CA 1
ATOM 722 C C . PHE A 1 96 ? 14.098 -1.937 -9.573 1.00 94.88 96 PHE A C 1
ATOM 724 O O . PHE A 1 96 ? 13.988 -2.309 -10.742 1.00 94.88 96 PHE A O 1
ATOM 731 N N . GLU A 1 97 ? 14.179 -0.642 -9.255 1.00 95.94 97 GLU A N 1
ATOM 732 C CA . GLU A 1 97 ? 14.221 0.421 -10.263 1.00 95.94 97 GLU A CA 1
ATOM 733 C C . GLU A 1 97 ? 15.437 0.258 -11.187 1.00 95.94 97 GLU A C 1
ATOM 735 O O . GLU A 1 97 ? 15.296 0.291 -12.412 1.00 95.94 97 GLU A O 1
ATOM 740 N N . LEU A 1 98 ? 16.626 0.025 -10.620 1.00 95.19 98 LEU A N 1
ATOM 741 C CA . LEU A 1 98 ? 17.842 -0.206 -11.400 1.00 95.19 98 LEU A CA 1
ATOM 742 C C . LEU A 1 98 ? 17.712 -1.439 -12.307 1.00 95.19 98 LEU A C 1
ATOM 744 O O . LEU A 1 98 ? 18.093 -1.385 -13.476 1.00 95.19 98 LEU A O 1
ATOM 748 N N . TYR A 1 99 ? 17.138 -2.525 -11.791 1.00 95.62 99 TYR A N 1
ATOM 749 C CA . TYR A 1 99 ? 16.849 -3.731 -12.566 1.00 95.62 99 TYR A CA 1
ATOM 750 C C . TYR A 1 99 ? 15.924 -3.435 -13.763 1.00 95.62 99 TYR A C 1
ATOM 752 O O . TYR A 1 99 ? 16.231 -3.794 -14.901 1.00 95.62 99 TYR A O 1
ATOM 760 N N . CYS A 1 100 ? 14.843 -2.679 -13.552 1.00 97.38 100 CYS A N 1
ATOM 761 C CA . CYS A 1 100 ? 13.950 -2.254 -14.634 1.00 97.38 100 CYS A CA 1
ATOM 762 C C . CYS A 1 100 ? 14.640 -1.329 -15.652 1.00 97.38 100 CYS A C 1
ATOM 764 O O . CYS A 1 100 ? 14.348 -1.394 -16.851 1.00 97.38 100 CYS A O 1
ATOM 766 N N . ARG A 1 101 ? 15.568 -0.480 -15.198 1.00 97.44 101 ARG A N 1
ATOM 767 C CA . ARG A 1 101 ? 16.360 0.405 -16.062 1.00 97.44 101 ARG A CA 1
ATOM 768 C C . ARG A 1 101 ? 17.271 -0.383 -17.001 1.00 97.44 101 ARG A C 1
ATOM 770 O O . ARG A 1 101 ? 17.257 -0.116 -18.197 1.00 97.44 101 ARG A O 1
ATOM 777 N N . GLN A 1 102 ? 17.966 -1.404 -16.500 1.00 96.88 102 GLN A N 1
ATOM 778 C CA . GLN A 1 102 ? 18.813 -2.281 -17.321 1.00 96.88 102 GLN A CA 1
ATOM 779 C C . GLN A 1 102 ? 18.014 -2.998 -18.420 1.00 96.88 102 GLN A C 1
ATOM 781 O O . GLN A 1 102 ? 18.468 -3.110 -19.559 1.00 96.88 102 GLN A O 1
ATOM 786 N N . ILE A 1 103 ? 16.793 -3.445 -18.103 1.00 96.69 103 ILE A N 1
ATOM 787 C CA . ILE A 1 103 ? 15.878 -4.024 -19.098 1.00 96.69 103 ILE A CA 1
ATOM 788 C C . ILE A 1 103 ? 15.519 -2.978 -20.156 1.00 96.69 103 ILE A C 1
ATOM 790 O O . ILE A 1 103 ? 15.609 -3.260 -21.348 1.00 96.69 103 ILE A O 1
ATOM 794 N N . SER A 1 104 ? 15.147 -1.771 -19.728 1.00 96.81 104 SER A N 1
ATOM 795 C CA . SER A 1 104 ? 14.772 -0.669 -20.623 1.00 96.81 104 SER A CA 1
ATOM 796 C C . SER A 1 104 ? 15.909 -0.307 -21.590 1.00 96.81 104 SER A C 1
ATOM 798 O O . SER A 1 104 ? 15.687 -0.182 -22.792 1.00 96.81 104 SER A O 1
ATOM 800 N N . GLU A 1 105 ? 17.144 -0.212 -21.089 1.00 96.81 105 GLU A N 1
ATOM 801 C CA . GLU A 1 105 ? 18.349 0.069 -21.882 1.00 96.81 105 GLU A CA 1
ATOM 802 C C . GLU A 1 105 ? 18.632 -1.026 -22.917 1.00 96.81 105 GLU A C 1
ATOM 804 O O . GLU A 1 105 ? 18.941 -0.727 -24.073 1.00 96.81 105 GLU A O 1
ATOM 809 N N . LYS A 1 106 ? 18.479 -2.298 -22.528 1.00 95.88 106 LYS A N 1
ATOM 810 C CA . LYS A 1 106 ? 18.625 -3.434 -23.444 1.00 95.88 106 LYS A CA 1
ATOM 811 C C . LYS A 1 106 ? 17.582 -3.389 -24.560 1.00 95.88 106 LYS A C 1
ATOM 813 O O . LYS A 1 106 ? 17.927 -3.521 -25.731 1.00 95.88 106 LYS A O 1
ATOM 818 N N . GLU A 1 107 ? 16.317 -3.165 -24.212 1.00 96.56 107 GLU A N 1
ATOM 819 C CA . GLU A 1 107 ? 15.239 -3.077 -25.198 1.00 96.56 107 GLU A CA 1
ATOM 820 C C . GLU A 1 107 ? 15.415 -1.892 -26.161 1.00 96.56 107 GLU A C 1
ATOM 822 O O . GLU A 1 107 ? 15.133 -2.019 -27.355 1.00 96.56 107 GLU A O 1
ATOM 827 N N . GLU A 1 108 ? 15.912 -0.757 -25.669 1.00 95.19 108 GLU A N 1
ATOM 828 C CA . GLU A 1 108 ? 16.216 0.414 -26.492 1.00 95.19 108 GLU A CA 1
ATOM 829 C C . GLU A 1 108 ? 17.372 0.137 -27.466 1.00 95.19 108 GLU A C 1
ATOM 831 O O . GLU A 1 108 ? 17.289 0.485 -28.648 1.00 95.19 108 GLU A O 1
ATOM 836 N N . ALA A 1 109 ? 18.427 -0.546 -27.007 1.00 95.44 109 ALA A N 1
ATOM 837 C CA . ALA A 1 109 ? 19.536 -0.969 -27.859 1.00 95.44 109 ALA A CA 1
ATOM 838 C C . ALA A 1 109 ? 19.075 -1.948 -28.953 1.00 95.44 109 ALA A C 1
ATOM 840 O O . ALA A 1 109 ? 19.410 -1.765 -30.127 1.00 95.44 109 ALA A O 1
ATOM 841 N N . ASP A 1 110 ? 18.247 -2.934 -28.599 1.00 95.94 110 ASP A N 1
ATOM 842 C CA . ASP A 1 110 ? 17.673 -3.893 -29.549 1.00 95.94 110 ASP A CA 1
ATOM 843 C C . ASP A 1 110 ? 16.795 -3.190 -30.597 1.00 95.94 110 ASP A C 1
ATOM 845 O O . ASP A 1 110 ? 16.846 -3.526 -31.786 1.00 95.94 110 ASP A O 1
ATOM 849 N N . ARG A 1 111 ? 16.020 -2.172 -30.193 1.00 94.62 111 ARG A N 1
ATOM 850 C CA . ARG A 1 111 ? 15.227 -1.351 -31.121 1.00 94.62 111 ARG A CA 1
ATOM 851 C C . ARG A 1 111 ? 16.126 -0.564 -32.072 1.00 94.62 111 ARG A C 1
ATOM 853 O O . ARG A 1 111 ? 15.905 -0.584 -33.283 1.00 94.62 111 ARG A O 1
ATOM 860 N N . LYS A 1 112 ? 17.160 0.102 -31.549 1.00 93.62 112 LYS A N 1
ATOM 861 C CA . LYS A 1 112 ? 18.123 0.874 -32.352 1.00 93.62 112 LYS A CA 1
ATOM 862 C C . LYS A 1 112 ? 18.839 -0.004 -33.383 1.00 93.62 112 LYS A C 1
ATOM 864 O O . LYS A 1 112 ? 19.043 0.423 -34.518 1.00 93.62 112 LYS A O 1
ATOM 869 N N . ASN A 1 113 ? 19.150 -1.242 -33.009 1.00 95.00 113 ASN A N 1
ATOM 870 C CA . ASN A 1 113 ? 19.783 -2.233 -33.877 1.00 95.00 113 ASN A CA 1
ATOM 871 C C . ASN A 1 113 ? 18.796 -2.953 -34.813 1.00 95.00 113 ASN A C 1
ATOM 873 O O . ASN A 1 113 ? 19.199 -3.868 -35.526 1.00 95.00 113 ASN A O 1
ATOM 877 N N . LYS A 1 114 ? 17.514 -2.548 -34.836 1.00 93.44 114 LYS A N 1
ATOM 878 C CA . LYS A 1 114 ? 16.437 -3.165 -35.633 1.00 93.44 114 LYS A CA 1
ATOM 879 C C . LYS A 1 114 ? 16.244 -4.663 -35.352 1.00 93.44 114 LYS A C 1
ATOM 881 O O . LYS A 1 114 ? 15.705 -5.379 -36.190 1.00 93.44 114 LYS A O 1
ATOM 886 N N . VAL A 1 115 ? 16.662 -5.128 -34.173 1.00 93.31 115 VAL A N 1
ATOM 887 C CA . VAL A 1 115 ? 16.448 -6.504 -33.695 1.00 93.31 115 VAL A CA 1
ATOM 888 C C . VAL A 1 115 ? 14.990 -6.691 -33.275 1.00 93.31 115 VAL A C 1
ATOM 890 O O . VAL A 1 115 ? 14.418 -7.761 -33.469 1.00 93.31 115 VAL A O 1
ATOM 893 N N . ARG A 1 116 ? 14.360 -5.630 -32.756 1.00 90.19 116 ARG A N 1
ATOM 894 C CA . ARG A 1 116 ? 12.927 -5.585 -32.434 1.00 90.19 116 ARG A CA 1
ATOM 895 C C . ARG A 1 116 ? 12.249 -4.341 -32.998 1.00 90.19 116 ARG A C 1
ATOM 897 O O . ARG A 1 116 ? 12.868 -3.285 -33.125 1.00 90.19 116 ARG A O 1
ATOM 904 N N . GLY A 1 117 ? 10.952 -4.469 -33.265 1.00 83.44 117 GLY A N 1
ATOM 905 C CA . GLY A 1 117 ? 10.029 -3.348 -33.454 1.00 83.44 117 GLY A CA 1
ATOM 906 C C . GLY A 1 117 ? 9.129 -3.144 -32.229 1.00 83.44 117 GLY A C 1
ATOM 907 O O . GLY A 1 117 ? 9.208 -3.896 -31.259 1.00 83.44 117 GLY A O 1
ATOM 908 N N . GLY A 1 118 ? 8.251 -2.144 -32.289 1.00 88.06 118 GLY A N 1
ATOM 909 C CA . GLY A 1 118 ? 7.276 -1.854 -31.233 1.00 88.06 118 GLY A CA 1
ATOM 910 C C . GLY A 1 118 ? 7.813 -1.006 -30.076 1.00 88.06 118 GLY A C 1
ATOM 911 O O . GLY A 1 118 ? 8.958 -0.544 -30.087 1.00 88.06 118 GLY A O 1
ATOM 912 N N . ASP A 1 119 ? 6.944 -0.782 -29.091 1.00 88.06 119 ASP A N 1
ATOM 913 C CA . ASP A 1 119 ? 7.233 0.060 -27.930 1.00 88.06 119 ASP A CA 1
ATOM 914 C C . ASP A 1 119 ? 8.282 -0.579 -27.014 1.00 88.06 119 ASP A C 1
ATOM 916 O O . ASP A 1 119 ? 8.345 -1.800 -26.859 1.00 88.06 119 ASP A O 1
ATOM 920 N N . VAL A 1 120 ? 9.100 0.264 -26.388 1.00 93.44 120 VAL A N 1
ATOM 921 C CA . VAL A 1 120 ? 10.139 -0.132 -25.431 1.00 93.44 120 VAL A CA 1
ATOM 922 C C . VAL A 1 120 ? 9.600 -0.007 -24.012 1.00 93.44 120 VAL A C 1
ATOM 924 O O . VAL A 1 120 ? 8.892 0.950 -23.681 1.00 93.44 120 VAL A O 1
ATOM 927 N N . PHE A 1 121 ? 9.939 -0.976 -23.164 1.00 96.50 121 PHE A N 1
ATOM 928 C CA . PHE A 1 121 ? 9.703 -0.897 -21.732 1.00 96.50 121 PHE A CA 1
ATOM 929 C C . PHE A 1 121 ? 10.384 0.347 -21.176 1.00 96.50 121 PHE A C 1
ATOM 931 O O . PHE A 1 121 ? 11.599 0.473 -21.224 1.00 96.50 121 PHE A O 1
ATOM 938 N N . SER A 1 122 ? 9.573 1.289 -20.710 1.00 96.50 122 SER A N 1
ATOM 939 C CA . SER A 1 122 ? 10.019 2.606 -20.256 1.00 96.50 122 SER A CA 1
ATOM 940 C C . SER A 1 122 ? 9.170 3.062 -19.061 1.00 96.50 122 SER A C 1
ATOM 942 O O . SER A 1 122 ? 8.460 4.069 -19.149 1.00 96.50 122 SER A O 1
ATOM 944 N N . PRO A 1 123 ? 9.148 2.281 -17.959 1.00 97.94 123 PRO A N 1
ATOM 945 C CA . PRO A 1 123 ? 8.439 2.669 -16.744 1.00 97.94 123 PRO A CA 1
ATOM 946 C C . PRO A 1 123 ? 8.996 3.973 -16.164 1.00 97.94 123 PRO A C 1
ATOM 948 O O . PRO A 1 123 ? 10.200 4.225 -16.223 1.00 97.94 123 PRO A O 1
ATOM 951 N N . VAL A 1 124 ? 8.126 4.765 -15.540 1.00 98.06 124 VAL A N 1
ATOM 952 C CA . VAL A 1 124 ? 8.516 5.941 -14.749 1.00 98.06 124 VAL A CA 1
ATOM 953 C C . VAL A 1 124 ? 8.254 5.644 -13.279 1.00 98.06 124 VAL A C 1
ATOM 955 O O . VAL A 1 124 ? 7.147 5.231 -12.929 1.00 98.06 124 VAL A O 1
ATOM 958 N N . PHE A 1 125 ? 9.274 5.840 -12.444 1.00 97.44 125 PHE A N 1
ATOM 959 C CA . PHE A 1 125 ? 9.237 5.600 -11.004 1.00 97.44 125 PHE A CA 1
ATOM 960 C C . PHE A 1 125 ? 9.180 6.932 -10.258 1.00 97.44 125 PHE A C 1
ATOM 962 O O . PHE A 1 125 ? 10.046 7.784 -10.443 1.00 97.44 125 PHE A O 1
ATOM 969 N N . GLU A 1 126 ? 8.171 7.110 -9.409 1.00 95.88 126 GLU A N 1
ATOM 970 C CA . GLU A 1 126 ? 7.983 8.330 -8.618 1.00 95.88 126 GLU A CA 1
ATOM 971 C C . GLU A 1 126 ? 7.710 7.973 -7.151 1.00 95.88 126 GLU A C 1
ATOM 973 O O . GLU A 1 126 ? 6.823 7.157 -6.876 1.00 95.88 126 GLU A O 1
ATOM 978 N N . PRO A 1 127 ? 8.440 8.555 -6.182 1.00 94.19 127 PRO A N 1
ATOM 979 C CA . PRO A 1 127 ? 8.200 8.284 -4.771 1.00 94.19 127 PRO A CA 1
ATOM 980 C C . PRO A 1 127 ? 6.818 8.791 -4.354 1.00 94.19 127 PRO A C 1
ATOM 982 O O . PRO A 1 127 ? 6.410 9.902 -4.694 1.00 94.19 127 PRO A O 1
ATOM 985 N N . VAL A 1 128 ? 6.105 7.987 -3.571 1.00 93.00 128 VAL A N 1
ATOM 986 C CA . VAL A 1 128 ? 4.838 8.396 -2.962 1.00 93.00 128 VAL A CA 1
ATOM 987 C C . VAL A 1 128 ? 5.144 9.068 -1.624 1.00 93.00 128 VAL A C 1
ATOM 989 O O . VAL A 1 128 ? 5.889 8.522 -0.815 1.00 93.00 128 VAL A O 1
ATOM 992 N N . GLN A 1 129 ? 4.575 10.247 -1.367 1.00 89.44 129 GLN A N 1
ATOM 993 C CA . GLN A 1 129 ? 4.790 10.995 -0.121 1.00 89.44 129 GLN A CA 1
ATOM 994 C C . GLN A 1 129 ? 4.028 10.364 1.057 1.00 89.44 129 GLN A C 1
ATOM 996 O O . GLN A 1 129 ? 2.993 10.866 1.490 1.00 89.44 129 GLN A O 1
ATOM 1001 N N . VAL A 1 130 ? 4.533 9.236 1.555 1.00 87.31 130 VAL A N 1
ATOM 1002 C CA . VAL A 1 130 ? 4.000 8.508 2.713 1.00 87.31 130 VAL A CA 1
ATOM 1003 C C . VAL A 1 130 ? 5.124 8.107 3.658 1.00 87.31 130 VAL A C 1
ATOM 1005 O O . VAL A 1 130 ? 6.228 7.783 3.227 1.00 87.31 130 VAL A O 1
ATOM 1008 N N . GLU A 1 131 ? 4.829 8.097 4.956 1.00 83.69 131 GLU A N 1
ATOM 1009 C CA . GLU A 1 131 ? 5.788 7.675 5.987 1.00 83.69 131 GLU A CA 1
ATOM 1010 C C . GLU A 1 131 ? 5.828 6.154 6.184 1.00 83.69 131 GLU A C 1
ATOM 1012 O O . GLU A 1 131 ? 6.816 5.625 6.685 1.00 83.69 131 GLU A O 1
ATOM 1017 N N . VAL A 1 132 ? 4.755 5.448 5.814 1.00 87.69 132 VAL A N 1
ATOM 1018 C CA . VAL A 1 132 ? 4.586 4.007 6.044 1.00 87.69 132 VAL A CA 1
ATOM 1019 C C . VAL A 1 132 ? 4.211 3.316 4.739 1.00 87.69 132 VAL A C 1
ATOM 1021 O O . VAL A 1 132 ? 3.320 3.771 4.019 1.00 87.69 132 VAL A O 1
ATOM 1024 N N . GLY A 1 133 ? 4.872 2.195 4.447 1.00 91.62 133 GLY A N 1
ATOM 1025 C CA . GLY A 1 133 ? 4.533 1.338 3.318 1.00 91.62 133 GLY A CA 1
ATOM 1026 C C . GLY A 1 133 ? 3.328 0.453 3.617 1.00 91.62 133 GLY A C 1
ATOM 1027 O O . GLY A 1 133 ? 3.467 -0.546 4.314 1.00 91.62 133 GLY A O 1
ATOM 1028 N N . PHE A 1 134 ? 2.158 0.788 3.072 1.00 93.31 134 PHE A N 1
ATOM 1029 C CA . PHE A 1 134 ? 0.919 0.019 3.254 1.00 93.31 134 PHE A CA 1
ATOM 1030 C C . PHE A 1 134 ? 0.736 -1.102 2.220 1.00 93.31 134 PHE A C 1
ATOM 1032 O O . PHE A 1 134 ? 1.455 -1.182 1.215 1.00 93.31 134 PHE A O 1
ATOM 1039 N N . HIS A 1 135 ? -0.269 -1.949 2.474 1.00 96.00 135 HIS A N 1
ATOM 1040 C CA . HIS A 1 135 ? -0.676 -3.078 1.632 1.00 96.00 135 HIS A CA 1
ATOM 1041 C C . HIS A 1 135 ? 0.479 -4.055 1.372 1.00 96.00 135 HIS A C 1
ATOM 1043 O O . HIS A 1 135 ? 0.811 -4.400 0.234 1.00 96.00 135 HIS A O 1
ATOM 1049 N N . THR A 1 136 ? 1.146 -4.451 2.458 1.00 93.75 136 THR A N 1
ATOM 1050 C CA . THR A 1 136 ? 2.332 -5.306 2.426 1.00 93.75 136 THR A CA 1
ATOM 1051 C C . THR A 1 136 ? 2.292 -6.354 3.538 1.00 93.75 136 THR A C 1
ATOM 1053 O O . THR A 1 136 ? 1.959 -6.037 4.683 1.00 93.75 136 THR A O 1
ATOM 1056 N N . PRO A 1 137 ? 2.731 -7.598 3.268 1.00 92.81 137 PRO A N 1
ATOM 1057 C CA . PRO A 1 137 ? 2.901 -8.618 4.306 1.00 92.81 137 PRO A CA 1
ATOM 1058 C C . PRO A 1 137 ? 3.849 -8.195 5.440 1.00 92.81 137 PRO A C 1
ATOM 1060 O O . PRO A 1 137 ? 3.813 -8.768 6.527 1.00 92.81 137 PRO A O 1
ATOM 1063 N N . ARG A 1 138 ? 4.682 -7.162 5.232 1.00 90.94 138 ARG A N 1
ATOM 1064 C CA . ARG A 1 138 ? 5.551 -6.601 6.280 1.00 90.94 138 ARG A CA 1
ATOM 1065 C C . ARG A 1 138 ? 4.780 -6.033 7.466 1.00 90.94 138 ARG A C 1
ATOM 1067 O O . ARG A 1 138 ? 5.386 -5.889 8.519 1.00 90.94 138 ARG A O 1
ATOM 1074 N N . LEU A 1 139 ? 3.491 -5.743 7.338 1.00 93.56 139 LEU A N 1
ATOM 1075 C CA . LEU A 1 139 ? 2.685 -5.209 8.433 1.00 93.56 139 LEU A CA 1
ATOM 1076 C C . LEU A 1 139 ? 1.810 -6.273 9.118 1.00 93.56 139 LEU A C 1
ATOM 1078 O O . LEU A 1 139 ? 0.925 -5.912 9.887 1.00 93.56 139 LEU A O 1
ATOM 1082 N N . SER A 1 140 ? 2.065 -7.570 8.885 1.00 93.94 140 SER A N 1
ATOM 1083 C CA . SER A 1 140 ? 1.259 -8.685 9.415 1.00 93.94 140 SER A CA 1
ATOM 1084 C C . SER A 1 140 ? 1.026 -8.630 10.924 1.00 93.94 140 SER A C 1
ATOM 1086 O O . SER A 1 140 ? -0.110 -8.735 11.379 1.00 93.94 140 SER A O 1
ATOM 1088 N N . ASP A 1 141 ? 2.084 -8.372 11.694 1.00 94.19 141 ASP A N 1
ATOM 1089 C CA . ASP A 1 141 ? 2.020 -8.282 13.159 1.00 94.19 141 ASP A CA 1
ATOM 1090 C C . ASP A 1 141 ? 1.111 -7.133 13.629 1.00 94.19 141 ASP A C 1
ATOM 1092 O O . ASP A 1 141 ? 0.648 -7.117 14.768 1.00 94.19 141 ASP A O 1
ATOM 1096 N N . GLY A 1 142 ? 0.839 -6.161 12.751 1.00 96.00 142 GLY A N 1
ATOM 1097 C CA . GLY A 1 142 ? -0.047 -5.039 13.022 1.00 96.00 142 GLY A CA 1
ATOM 1098 C C . GLY A 1 142 ? -1.486 -5.469 13.294 1.00 96.00 142 GLY A C 1
ATOM 1099 O O . GLY A 1 142 ? -2.143 -4.829 14.109 1.00 96.00 142 GLY A O 1
ATOM 1100 N N . ILE A 1 143 ? -1.966 -6.567 12.696 1.00 97.75 143 ILE A N 1
ATOM 1101 C CA . ILE A 1 143 ? -3.335 -7.055 12.926 1.00 97.75 143 ILE A CA 1
ATOM 1102 C C . ILE A 1 143 ? -3.526 -7.452 14.389 1.00 97.75 143 ILE A C 1
ATOM 1104 O O . ILE A 1 143 ? -4.498 -7.034 15.019 1.00 97.75 143 ILE A O 1
ATOM 1108 N N . ASP A 1 144 ? -2.605 -8.239 14.944 1.00 97.94 144 ASP A N 1
ATOM 1109 C CA . ASP A 1 144 ? -2.723 -8.720 16.322 1.00 97.94 144 ASP A CA 1
ATOM 1110 C C . ASP A 1 144 ? -2.530 -7.590 17.338 1.00 97.94 144 ASP A C 1
ATOM 1112 O O . ASP A 1 144 ? -3.202 -7.564 18.370 1.00 97.94 144 ASP A O 1
ATOM 1116 N N . ILE A 1 145 ? -1.680 -6.608 17.019 1.00 98.19 145 ILE A N 1
ATOM 1117 C CA . ILE A 1 145 ? -1.532 -5.389 17.824 1.00 98.19 145 ILE A CA 1
ATOM 1118 C C . ILE A 1 145 ? -2.846 -4.599 17.848 1.00 98.19 145 ILE A C 1
ATOM 1120 O O . ILE A 1 145 ? -3.327 -4.254 18.928 1.00 98.19 145 ILE A O 1
ATOM 1124 N N . VAL A 1 146 ? -3.451 -4.348 16.681 1.00 98.62 146 VAL A N 1
ATOM 1125 C CA . VAL A 1 146 ? -4.735 -3.638 16.579 1.00 98.62 146 VAL A CA 1
ATOM 1126 C C . VAL A 1 146 ? -5.834 -4.399 17.312 1.00 98.62 146 VAL A C 1
ATOM 1128 O O . VAL A 1 146 ? -6.585 -3.787 18.064 1.00 98.62 146 VAL A O 1
ATOM 1131 N N . ALA A 1 147 ? -5.903 -5.722 17.153 1.00 98.50 147 ALA A N 1
ATOM 1132 C CA . ALA A 1 147 ? -6.883 -6.558 17.839 1.00 98.50 147 ALA A CA 1
ATOM 1133 C C . ALA A 1 147 ? -6.762 -6.447 19.366 1.00 98.50 147 ALA A C 1
ATOM 1135 O O . ALA A 1 147 ? -7.760 -6.223 20.047 1.00 98.50 147 ALA A O 1
ATOM 1136 N N . GLY A 1 148 ? -5.540 -6.537 19.902 1.00 98.56 148 GLY A N 1
ATOM 1137 C CA . GLY A 1 148 ? -5.300 -6.408 21.339 1.00 98.56 148 GLY A CA 1
ATOM 1138 C C . GLY A 1 148 ? -5.573 -5.001 21.881 1.00 98.56 148 GLY A C 1
ATOM 1139 O O . GLY A 1 148 ? -5.974 -4.850 23.034 1.00 98.56 148 GLY A O 1
ATOM 1140 N N . TRP A 1 149 ? -5.367 -3.952 21.081 1.00 98.69 149 TRP A N 1
ATOM 1141 C CA . TRP A 1 149 ? -5.745 -2.587 21.464 1.00 98.69 149 TRP A CA 1
ATOM 1142 C C . TRP A 1 149 ? -7.255 -2.365 21.405 1.00 98.69 149 TRP A C 1
ATOM 1144 O O . TRP A 1 149 ? -7.800 -1.750 22.318 1.00 98.69 149 TRP A O 1
ATOM 1154 N N . ALA A 1 150 ? -7.927 -2.896 20.383 1.00 98.44 150 ALA A N 1
ATOM 1155 C CA . ALA A 1 150 ? -9.378 -2.838 20.249 1.00 98.44 150 ALA A CA 1
ATOM 1156 C C . ALA A 1 150 ? -10.070 -3.532 21.429 1.00 98.44 150 ALA A C 1
ATOM 1158 O O . ALA A 1 150 ? -10.948 -2.936 22.045 1.00 98.44 150 ALA A O 1
ATOM 1159 N N . GLU A 1 151 ? -9.607 -4.727 21.812 1.00 98.38 151 GLU A N 1
ATOM 1160 C CA . GLU A 1 151 ? -10.126 -5.464 22.970 1.00 98.38 151 GLU A CA 1
ATOM 1161 C C . GLU A 1 151 ? -10.009 -4.641 24.261 1.00 98.38 151 GLU A C 1
ATOM 1163 O O . GLU A 1 151 ? -10.992 -4.442 24.972 1.00 98.38 151 GLU A O 1
ATOM 1168 N N . LYS A 1 152 ? -8.822 -4.085 24.535 1.00 98.38 152 LYS A N 1
ATOM 1169 C CA . LYS A 1 152 ? -8.583 -3.245 25.722 1.00 98.38 152 LYS A CA 1
ATOM 1170 C C . LYS A 1 152 ? -9.400 -1.955 25.726 1.00 98.38 152 LYS A C 1
ATOM 1172 O O . LYS A 1 152 ? -9.698 -1.435 26.797 1.00 98.38 152 LYS A O 1
ATOM 1177 N N . ALA A 1 153 ? -9.727 -1.429 24.550 1.00 97.56 153 ALA A N 1
ATOM 1178 C CA . ALA A 1 153 ? -10.534 -0.229 24.380 1.00 97.56 153 ALA A CA 1
ATOM 1179 C C . ALA A 1 153 ? -12.049 -0.513 24.345 1.00 97.56 153 ALA A C 1
ATOM 1181 O O . ALA A 1 153 ? -12.829 0.432 24.254 1.00 97.56 153 ALA A O 1
ATOM 1182 N N . GLY A 1 154 ? -12.474 -1.782 24.414 1.00 97.44 154 GLY A N 1
ATOM 1183 C CA . GLY A 1 154 ? -13.885 -2.167 24.319 1.00 97.44 154 GLY A CA 1
ATOM 1184 C C . GLY A 1 154 ? -14.497 -1.966 22.926 1.00 97.44 154 GLY A C 1
ATOM 1185 O O . GLY A 1 154 ? -15.697 -1.729 22.823 1.00 97.44 154 GLY A O 1
ATOM 1186 N N . LEU A 1 155 ? -13.682 -2.021 21.867 1.00 97.56 155 LEU A N 1
ATOM 1187 C CA . LEU A 1 155 ? -14.106 -1.892 20.467 1.00 97.56 155 LEU A CA 1
ATOM 1188 C C . LEU A 1 155 ? -14.339 -3.272 19.831 1.00 97.56 155 LEU A C 1
ATOM 1190 O O . LEU A 1 155 ? -13.816 -4.283 20.304 1.00 97.56 155 LEU A O 1
ATOM 1194 N N . ASP A 1 156 ? -15.081 -3.317 18.722 1.00 97.31 156 ASP A N 1
ATOM 1195 C CA . ASP A 1 156 ? -15.314 -4.546 17.957 1.00 97.31 156 ASP A CA 1
ATOM 1196 C C . ASP A 1 156 ? -14.001 -5.117 17.385 1.00 97.31 156 ASP A C 1
ATOM 1198 O O . ASP A 1 156 ? -13.451 -4.631 16.394 1.00 97.31 156 ASP A O 1
ATOM 1202 N N . VAL A 1 157 ? -13.495 -6.181 18.015 1.00 98.25 157 VAL A N 1
ATOM 1203 C CA . VAL A 1 157 ? -12.226 -6.833 17.654 1.00 98.25 157 VAL A CA 1
ATOM 1204 C C . VAL A 1 157 ? -12.287 -7.481 16.270 1.00 98.25 157 VAL A C 1
ATOM 1206 O O . VAL A 1 157 ? -11.287 -7.483 15.548 1.00 98.25 157 VAL A O 1
ATOM 1209 N N . ALA A 1 158 ? -13.438 -8.036 15.882 1.00 97.88 158 ALA A N 1
ATOM 1210 C CA . ALA A 1 158 ? -13.585 -8.691 14.587 1.00 97.88 158 ALA A CA 1
ATOM 1211 C C . ALA A 1 158 ? -13.515 -7.654 13.462 1.00 97.88 158 ALA A C 1
ATOM 1213 O O . ALA A 1 158 ? -12.747 -7.822 12.511 1.00 97.88 158 ALA A O 1
ATOM 1214 N N . LEU A 1 159 ? -14.235 -6.541 13.620 1.00 96.44 159 LEU A N 1
ATOM 1215 C CA . LEU A 1 159 ? -14.149 -5.417 12.695 1.00 96.44 159 LEU A CA 1
ATOM 1216 C C . LEU A 1 159 ? -12.742 -4.806 12.675 1.00 96.44 159 LEU A C 1
ATOM 1218 O O . LEU A 1 159 ? -12.218 -4.502 11.603 1.00 96.44 159 LEU A O 1
ATOM 1222 N N . ALA A 1 160 ? -12.105 -4.658 13.839 1.00 97.94 160 ALA A N 1
ATOM 1223 C CA . ALA A 1 160 ? -10.747 -4.134 13.944 1.00 97.94 160 ALA A CA 1
ATOM 1224 C C . ALA A 1 160 ? -9.743 -4.974 13.139 1.00 97.94 160 ALA A C 1
ATOM 1226 O O . ALA A 1 160 ? -8.930 -4.416 12.401 1.00 97.94 160 ALA A O 1
ATOM 1227 N N . ARG A 1 161 ? -9.827 -6.310 13.232 1.00 98.25 161 ARG A N 1
ATOM 1228 C CA . ARG A 1 161 ? -8.988 -7.235 12.454 1.00 98.25 161 ARG A CA 1
ATOM 1229 C C . ARG A 1 161 ? -9.239 -7.114 10.955 1.00 98.25 161 ARG A C 1
ATOM 1231 O O . ARG A 1 161 ? -8.278 -7.004 10.201 1.00 98.25 161 ARG A O 1
ATOM 1238 N N . GLU A 1 162 ? -10.502 -7.090 10.535 1.00 97.69 162 GLU A N 1
ATOM 1239 C CA . GLU A 1 162 ? -10.879 -6.976 9.119 1.00 97.69 162 GLU A CA 1
ATOM 1240 C C . GLU A 1 162 ? -10.371 -5.667 8.494 1.00 97.69 162 GLU A C 1
ATOM 1242 O O . GLU A 1 162 ? -9.801 -5.660 7.399 1.00 97.69 162 GLU A O 1
ATOM 1247 N N . LEU A 1 163 ? -10.532 -4.546 9.205 1.00 97.38 163 LEU A N 1
ATOM 1248 C CA . LEU A 1 163 ? -10.057 -3.240 8.751 1.00 97.38 163 LEU A CA 1
ATOM 1249 C C . LEU A 1 163 ? -8.528 -3.139 8.773 1.00 97.38 163 LEU A C 1
ATOM 1251 O O . LEU A 1 163 ? -7.949 -2.554 7.856 1.00 97.38 163 LEU A O 1
ATOM 1255 N N . ALA A 1 164 ? -7.865 -3.709 9.781 1.00 97.75 164 ALA A N 1
ATOM 1256 C CA . ALA A 1 164 ? -6.408 -3.755 9.832 1.00 97.75 164 ALA A CA 1
ATOM 1257 C C . ALA A 1 164 ? -5.840 -4.579 8.670 1.00 97.75 164 ALA A C 1
ATOM 1259 O O . ALA A 1 164 ? -4.955 -4.101 7.968 1.00 97.75 164 ALA A O 1
ATOM 1260 N N . ASP A 1 165 ? -6.381 -5.769 8.407 1.00 97.81 165 ASP A N 1
ATOM 1261 C CA . ASP A 1 165 ? -5.972 -6.606 7.276 1.00 97.81 165 ASP A CA 1
ATOM 1262 C C . ASP A 1 165 ? -6.150 -5.883 5.932 1.00 97.81 165 ASP A C 1
ATOM 1264 O O . ASP A 1 165 ? -5.230 -5.821 5.112 1.00 97.81 165 ASP A O 1
ATOM 1268 N N . ALA A 1 166 ? -7.306 -5.248 5.739 1.00 96.38 166 ALA A N 1
ATOM 1269 C CA . ALA A 1 166 ? -7.618 -4.479 4.542 1.00 96.38 166 ALA A CA 1
ATOM 1270 C C . ALA A 1 166 ? -6.637 -3.348 4.223 1.00 96.38 166 ALA A C 1
ATOM 1272 O O . ALA A 1 166 ? -6.345 -3.077 3.059 1.00 96.38 166 ALA A O 1
ATOM 1273 N N . ILE A 1 167 ? -6.218 -2.623 5.260 1.00 95.88 167 ILE A N 1
ATOM 1274 C CA . ILE A 1 167 ? -5.440 -1.390 5.127 1.00 95.88 167 ILE A CA 1
ATOM 1275 C C . ILE A 1 167 ? -3.945 -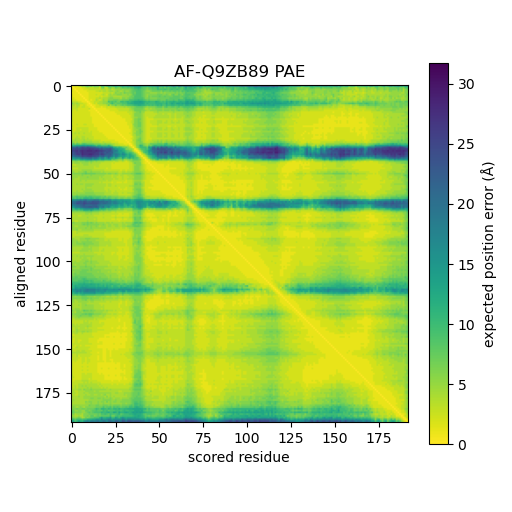1.702 5.161 1.00 95.88 167 ILE A C 1
ATOM 1277 O O .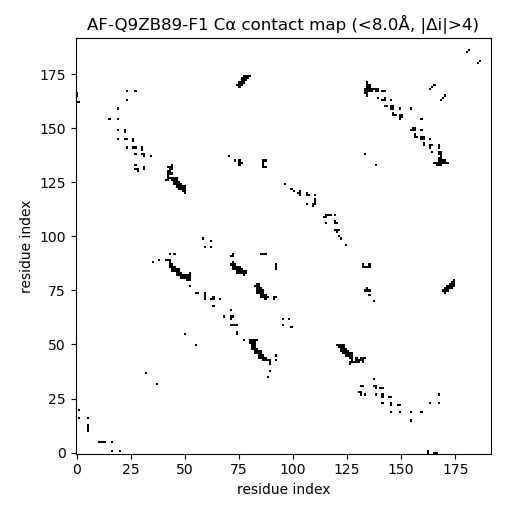 ILE A 1 167 ? -3.174 -1.151 4.380 1.00 95.88 167 ILE A O 1
ATOM 1281 N N . LEU A 1 168 ? -3.520 -2.588 6.059 1.00 95.69 168 LEU A N 1
ATOM 1282 C CA . LEU A 1 168 ? -2.108 -2.869 6.281 1.00 95.69 168 LEU A CA 1
A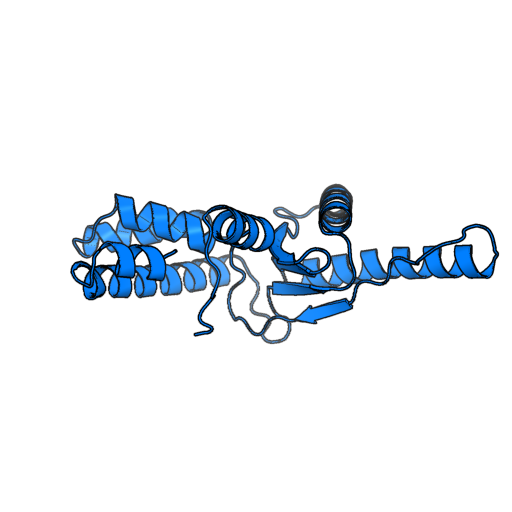TOM 1283 C C . LEU A 1 168 ? -1.560 -3.900 5.287 1.00 95.69 168 LEU A C 1
ATOM 1285 O O . LEU A 1 168 ? -0.402 -3.782 4.888 1.00 95.69 168 LEU A O 1
ATOM 1289 N N . ILE A 1 169 ? -2.366 -4.882 4.860 1.00 95.38 169 ILE A N 1
ATOM 1290 C CA . ILE A 1 169 ? -1.863 -6.070 4.150 1.00 95.38 169 ILE A CA 1
ATOM 1291 C C . ILE A 1 169 ? -2.464 -6.238 2.759 1.00 95.38 169 ILE A C 1
ATOM 1293 O O . ILE A 1 169 ? -1.710 -6.337 1.788 1.00 95.38 169 ILE A O 1
ATOM 1297 N N . ARG A 1 170 ? -3.795 -6.321 2.642 1.00 96.38 170 ARG A N 1
ATOM 1298 C CA . ARG A 1 170 ? -4.445 -6.671 1.373 1.00 96.38 170 ARG A CA 1
ATOM 1299 C C . ARG A 1 170 ? -4.130 -5.660 0.282 1.00 96.38 170 ARG A C 1
ATOM 1301 O O . ARG A 1 170 ? -4.174 -4.457 0.507 1.00 96.38 170 ARG A O 1
ATOM 1308 N N . LYS A 1 171 ? -3.868 -6.169 -0.921 1.00 95.75 171 LYS A N 1
ATOM 1309 C CA . LYS A 1 171 ? -3.663 -5.358 -2.125 1.00 95.75 171 LYS A CA 1
ATOM 1310 C C . LYS A 1 171 ? -4.958 -4.662 -2.541 1.00 95.75 171 LYS A C 1
ATOM 1312 O O . LYS A 1 171 ? -6.050 -5.175 -2.294 1.00 95.75 171 LYS A O 1
ATOM 1317 N N . VAL A 1 172 ? -4.828 -3.538 -3.241 1.00 95.81 172 VAL A N 1
ATOM 1318 C CA . VAL A 1 172 ? -5.968 -2.769 -3.761 1.00 95.81 172 VAL A CA 1
ATOM 1319 C C . VAL A 1 172 ? -5.950 -2.761 -5.289 1.00 95.81 172 VAL A C 1
ATOM 1321 O O . VAL A 1 172 ? -4.969 -2.333 -5.893 1.00 95.81 172 VAL A O 1
ATOM 1324 N N . ASP A 1 173 ? -7.045 -3.187 -5.922 1.00 95.00 173 ASP A N 1
ATOM 1325 C CA . ASP A 1 173 ? -7.262 -3.036 -7.367 1.00 95.00 173 ASP A CA 1
ATOM 1326 C C . ASP A 1 173 ? -8.383 -2.018 -7.631 1.00 95.00 173 ASP A C 1
ATOM 1328 O O . ASP A 1 173 ? -9.576 -2.323 -7.538 1.00 95.00 173 ASP A O 1
ATOM 1332 N N . TRP A 1 174 ? -7.993 -0.783 -7.960 1.00 93.12 174 TRP A N 1
ATOM 1333 C CA . TRP A 1 174 ? -8.938 0.287 -8.283 1.00 93.12 174 TRP A CA 1
ATOM 1334 C C . TRP A 1 174 ? -9.582 0.120 -9.657 1.00 93.12 174 TRP A C 1
ATOM 1336 O O . TRP A 1 174 ? -10.696 0.602 -9.868 1.00 93.12 174 TRP A O 1
ATOM 1346 N N . VAL A 1 175 ? -8.912 -0.553 -10.595 1.00 91.88 175 VAL A N 1
ATOM 1347 C CA . VAL A 1 175 ? -9.458 -0.797 -11.935 1.00 91.88 175 VAL A CA 1
ATOM 1348 C C . VAL A 1 175 ? -10.676 -1.702 -11.825 1.00 91.88 175 VAL A C 1
ATOM 1350 O O . VAL A 1 175 ? -11.728 -1.394 -12.395 1.00 91.88 175 VAL A O 1
ATOM 1353 N N . ASP A 1 176 ? -10.558 -2.774 -11.051 1.00 92.38 17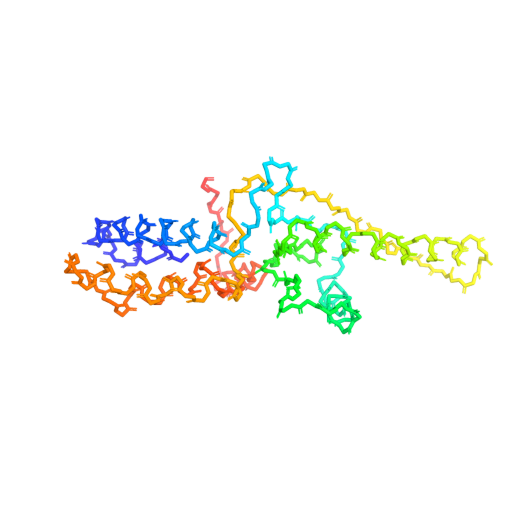6 ASP A N 1
ATOM 1354 C CA . ASP A 1 176 ? -11.650 -3.711 -10.819 1.00 92.38 176 ASP A CA 1
ATOM 1355 C C . ASP A 1 176 ? -12.773 -3.078 -9.988 1.00 92.38 176 ASP A C 1
ATOM 1357 O O . ASP A 1 176 ? -13.948 -3.268 -10.311 1.00 92.38 176 ASP A O 1
ATOM 1361 N N . GLU A 1 177 ? -12.443 -2.262 -8.978 1.00 90.44 177 GLU A N 1
ATOM 1362 C CA . GLU A 1 177 ? -13.439 -1.528 -8.183 1.00 90.44 177 GLU A CA 1
ATOM 1363 C C . GLU A 1 177 ? -14.270 -0.569 -9.047 1.00 90.44 177 GLU A C 1
ATOM 1365 O O . GLU A 1 177 ? -15.501 -0.624 -9.043 1.00 90.44 177 GLU A O 1
ATOM 1370 N N . ILE A 1 178 ? -13.621 0.270 -9.858 1.00 90.19 178 ILE A N 1
ATOM 1371 C CA . ILE A 1 178 ? -14.320 1.215 -10.740 1.00 90.19 178 ILE A CA 1
ATOM 1372 C C . ILE A 1 178 ? -15.124 0.461 -11.805 1.00 90.19 178 ILE A C 1
ATOM 1374 O O . ILE A 1 178 ? -16.255 0.842 -12.111 1.00 90.19 178 ILE A O 1
ATOM 1378 N N . THR A 1 179 ? -14.587 -0.638 -12.344 1.00 91.12 179 THR A N 1
ATOM 1379 C CA . THR A 1 179 ? -15.301 -1.475 -13.319 1.00 91.12 179 THR A CA 1
ATOM 1380 C C . THR A 1 179 ? -16.563 -2.082 -12.709 1.00 91.12 179 THR A C 1
ATOM 1382 O O . THR A 1 179 ? -17.616 -2.089 -13.350 1.00 91.12 179 THR A O 1
ATOM 1385 N N . ARG A 1 180 ? -16.494 -2.554 -11.460 1.00 92.12 180 ARG A N 1
ATOM 1386 C CA . ARG A 1 180 ? -17.652 -3.045 -10.702 1.00 92.12 180 ARG A CA 1
ATOM 1387 C C . ARG A 1 180 ? -18.696 -1.943 -10.502 1.00 92.12 180 ARG A C 1
ATOM 1389 O O . ARG A 1 180 ? -19.865 -2.176 -10.799 1.00 92.12 180 ARG A O 1
ATOM 1396 N N . VAL A 1 181 ? -18.287 -0.748 -10.074 1.00 90.81 181 VAL A N 1
ATOM 1397 C CA . VAL A 1 181 ? -19.189 0.408 -9.897 1.00 90.81 181 VAL A CA 1
ATOM 1398 C C . VAL A 1 181 ? -19.856 0.812 -11.217 1.00 90.81 181 VAL A C 1
ATOM 1400 O O . VAL A 1 181 ? -21.062 1.055 -11.257 1.00 90.81 181 VAL A O 1
ATOM 1403 N N . HIS A 1 182 ? -19.103 0.823 -12.318 1.00 91.00 182 HIS A N 1
ATOM 1404 C CA . HIS A 1 182 ? -19.637 1.113 -13.647 1.00 91.00 182 HIS A CA 1
ATOM 1405 C C . HIS A 1 182 ? -20.665 0.066 -14.099 1.00 91.00 182 HIS A C 1
ATOM 1407 O O . HIS A 1 182 ? -21.749 0.423 -14.556 1.00 91.00 182 HIS A O 1
ATOM 1413 N N . ARG A 1 183 ? -20.368 -1.230 -13.916 1.00 93.75 183 ARG A N 1
ATOM 1414 C CA . ARG A 1 183 ? -21.300 -2.330 -14.228 1.00 93.75 183 ARG A CA 1
ATOM 1415 C C . ARG A 1 183 ? -22.575 -2.288 -13.386 1.00 93.75 183 ARG A C 1
ATOM 1417 O O . ARG A 1 183 ? -23.621 -2.702 -13.870 1.00 93.75 183 ARG A O 1
ATOM 1424 N N . ALA A 1 184 ? -22.508 -1.754 -12.167 1.00 93.75 184 ALA A N 1
ATOM 1425 C CA . ALA A 1 184 ? -23.678 -1.514 -11.322 1.00 93.75 184 ALA A CA 1
ATOM 1426 C C . ALA A 1 184 ? -24.554 -0.331 -11.797 1.00 93.75 184 ALA A C 1
ATOM 1428 O O . ALA A 1 184 ? -25.583 -0.048 -11.189 1.00 93.75 184 ALA A O 1
ATOM 1429 N N . GLY A 1 185 ? -24.177 0.360 -12.880 1.00 94.25 185 GLY A N 1
ATOM 1430 C CA . GLY A 1 185 ? -24.988 1.401 -13.517 1.00 94.25 185 GLY A CA 1
ATOM 1431 C C . GLY A 1 185 ? -24.754 2.816 -12.985 1.00 94.25 185 GLY A C 1
ATOM 1432 O O . GLY A 1 185 ? -25.506 3.732 -13.332 1.00 94.25 185 GLY A O 1
ATOM 1433 N N . ALA A 1 186 ? -23.719 3.030 -12.168 1.00 90.69 186 ALA A N 1
ATOM 1434 C CA . ALA A 1 186 ? -23.351 4.368 -11.723 1.00 90.69 186 ALA A CA 1
ATOM 1435 C C . ALA A 1 186 ? -22.911 5.232 -12.921 1.00 90.69 186 ALA A C 1
ATOM 1437 O O . ALA A 1 186 ? -21.983 4.883 -13.651 1.00 90.69 186 ALA A O 1
ATOM 1438 N N . ARG A 1 187 ? -23.577 6.379 -13.116 1.00 91.00 187 ARG A N 1
ATOM 1439 C CA . ARG A 1 187 ? -23.272 7.335 -14.204 1.00 91.00 187 ARG A CA 1
ATOM 1440 C C . ARG A 1 187 ? -22.415 8.519 -13.762 1.00 91.00 187 ARG A C 1
ATOM 1442 O O . ARG A 1 187 ? -21.868 9.221 -14.601 1.00 91.00 187 ARG A O 1
ATOM 1449 N N . TRP A 1 188 ? -22.314 8.736 -12.454 1.00 90.44 188 TRP A N 1
ATOM 1450 C CA . TRP A 1 188 ? -21.582 9.841 -11.850 1.00 90.44 188 TRP A CA 1
ATOM 1451 C C . TRP A 1 188 ? -20.762 9.317 -10.678 1.00 90.44 188 TRP A C 1
ATOM 1453 O O . TRP A 1 188 ? -21.279 8.576 -9.843 1.00 90.44 188 TRP A O 1
ATOM 1463 N N . ILE A 1 189 ? -19.499 9.728 -10.607 1.00 85.12 189 ILE A N 1
ATOM 1464 C CA . ILE A 1 189 ? -18.610 9.479 -9.471 1.00 85.12 189 ILE A CA 1
ATOM 1465 C C . ILE A 1 189 ? -18.277 10.845 -8.880 1.00 85.12 189 ILE A C 1
ATOM 1467 O O . ILE A 1 189 ? -17.790 11.723 -9.593 1.00 85.12 189 ILE A O 1
ATOM 1471 N N . ARG A 1 190 ? -18.554 11.045 -7.589 1.00 80.19 190 ARG A N 1
ATOM 1472 C CA . ARG A 1 190 ? -18.118 12.263 -6.900 1.00 80.19 190 ARG A CA 1
ATOM 1473 C C . ARG A 1 190 ? -16.634 12.132 -6.575 1.00 80.19 190 ARG A C 1
ATOM 1475 O O . ARG A 1 190 ? -16.233 11.154 -5.950 1.00 80.19 190 ARG A O 1
ATOM 1482 N N . ARG A 1 191 ? -15.835 13.117 -6.989 1.00 66.81 191 ARG A N 1
ATOM 1483 C CA . ARG A 1 191 ? -14.511 13.326 -6.398 1.00 66.81 191 ARG A CA 1
ATOM 1484 C C . ARG A 1 191 ? -14.708 13.907 -5.000 1.00 66.81 191 ARG A C 1
ATOM 1486 O O . ARG A 1 191 ? -15.525 14.815 -4.845 1.00 66.81 191 ARG A O 1
ATOM 1493 N N . ALA A 1 192 ? -14.019 13.322 -4.026 1.00 53.22 192 ALA A N 1
ATOM 1494 C CA . ALA A 1 192 ? -13.823 13.924 -2.713 1.00 53.22 192 ALA A CA 1
ATOM 1495 C C . ALA A 1 192 ? -12.763 15.026 -2.807 1.00 53.22 192 ALA A C 1
ATOM 1497 O O . ALA A 1 192 ? -11.881 14.898 -3.692 1.00 53.22 192 ALA A O 1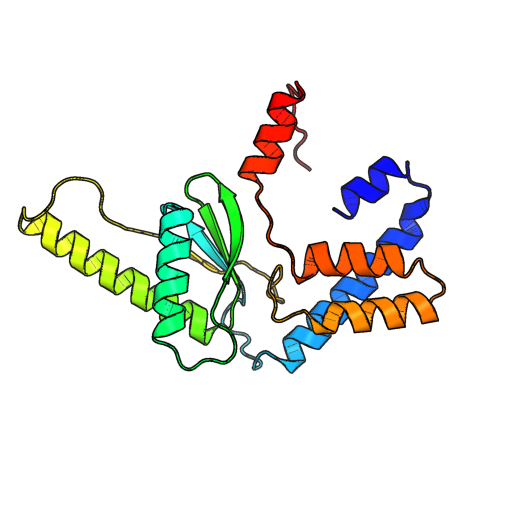
#

Secondary structure (DSSP, 8-state):
-HHHHHHHTTTTTHHHHHHHHHHHHHHHHHHHHHHS---TTS-SEEEEESS-HHHHHHHHHHHHHH---SS--EEEEEEETTEEEEES-HHHHHHHHHHHHHHHHHHHHHHHTTS--S-----EEEE---SS--SSGGGTHHHHHHHHHHHHTT--HHHHHHHHIIIIIS-EEHHHHHHHHHHTT-------

pLDDT: mean 91.21, std 9.79, range [50.56, 98.69]

Organism: Mycobacterium bovis (NCBI:txid1765)

Foldseek 3Di:
DLVVVCVVCVNPCNVLSVVLVVLLVVLQLVLQPVQADPDPPAAQKKKKFPAAPVVLQVLQVVLVVVDPDPDAKDFFEAPDRGMTMIGHYRVRVVVSVVVLVVQQVVQVVCVVVVVDDDDGSDIDIGHDPDPGGAQDCSSVVSLVSSLVVCVVVVHDSVVSNVVSCVIHHHGYYVVVVVVVVVVVPDPDDDDD

Solvent-accessible surface area (backbone atoms only — not comparable to full-atom values): 10602 Å² total; per-residue (Å²): 107,70,70,58,51,32,59,74,49,70,58,78,47,42,71,60,54,50,52,47,50,52,43,42,52,52,28,47,51,54,41,44,63,75,75,46,79,95,57,97,83,52,45,24,27,34,36,38,31,71,34,52,57,70,58,52,52,51,51,40,56,56,51,43,72,76,44,99,55,99,70,64,55,40,82,16,34,33,72,44,83,35,26,33,30,36,23,36,56,45,70,52,50,54,52,50,51,51,54,54,47,55,51,25,54,50,45,48,52,35,39,76,70,66,75,41,82,82,87,62,67,59,64,46,81,43,75,41,100,48,94,65,53,50,22,28,78,84,37,57,69,27,30,61,52,29,25,57,50,26,52,76,68,74,44,66,37,69,60,38,31,54,53,30,40,54,55,32,32,44,64,46,55,48,52,60,50,53,49,51,46,46,74,72,65,57,88,75,79,85,83,130